Protein AF-A0A1B6ICH8-F1 (afdb_monomer)

Mean predicted aligned error: 5.2 Å

InterPro domains:
  IPR025209 Endoplasmic reticulum membrane-associated RNA degradation protein, N-terminal [PF13910] (130-210)
  IPR039635 Endoplasmic reticulum membrane-associated RNA degradation protein [PTHR31701] (120-287)

Foldseek 3Di:
DPPALDDPLLLLLFFVLLPPDPPCPDLPQADPLLAGPLVVLCVQLVHDDPPDDPQPDDLVSLSSNSSSLSSSLVSLLVDVVPDDPVSLVSLQVLLVLQPHSVLLVQLLVQCVPQVQQSLLLLLQSLLVSVLQSLCLQCVVVVHHQDPASQVSLVDVSVCVQQPDRLSVSCCLCDHHPSHNVSNVCSQVPSDFGPSGDSSVSSSSSSSSSNSSVSNVPPDRDRDDDDPDPVVCCVVCPPVDDDCLPVPPPQLVCLVPPPPNDPRLSVLSVVLSVCVNVVVNVSSVSSD

Nearest PDB structures (foldseek):
  7bxo-assembly1_C  TM=6.146E-01  e=9.159E+00  Shewanella oneidensis MR-1

pLDDT: mean 89.77, std 8.26, range [45.75, 98.19]

Structure (mmCIF, N/CA/C/O backbone):
data_AF-A0A1B6ICH8-F1
#
_entry.id   AF-A0A1B6ICH8-F1
#
loop_
_atom_site.group_PDB
_atom_site.id
_atom_site.type_symbol
_atom_site.label_atom_id
_atom_site.label_alt_id
_atom_site.label_comp_id
_atom_site.label_asym_id
_atom_site.label_entity_id
_atom_site.label_seq_id
_atom_site.pdbx_PDB_ins_code
_atom_site.Cartn_x
_atom_site.Cartn_y
_atom_site.Cartn_z
_atom_site.occupancy
_atom_site.B_iso_or_equiv
_atom_site.auth_seq_id
_atom_site.auth_comp_id
_atom_site.auth_asym_id
_atom_site.auth_atom_id
_atom_site.pdbx_PDB_model_num
ATOM 1 N N . MET A 1 1 ? -8.358 9.820 -25.550 1.00 45.75 1 MET A N 1
ATOM 2 C CA . MET A 1 1 ? -8.848 9.027 -24.402 1.00 45.75 1 MET A CA 1
ATOM 3 C C . MET A 1 1 ? -7.634 8.625 -23.591 1.00 45.75 1 MET A C 1
ATOM 5 O O . MET A 1 1 ? -6.661 8.205 -24.201 1.00 45.75 1 MET A O 1
ATOM 9 N N . MET A 1 2 ? -7.634 8.834 -22.273 1.00 52.78 2 MET A N 1
ATOM 10 C CA . MET A 1 2 ? -6.564 8.300 -21.427 1.00 52.78 2 MET A CA 1
ATOM 11 C C . MET A 1 2 ? -6.653 6.774 -21.471 1.00 52.78 2 MET A C 1
ATOM 13 O O . MET A 1 2 ? -7.645 6.206 -21.037 1.00 52.78 2 MET A O 1
ATOM 17 N N . GLU A 1 3 ? -5.650 6.124 -22.056 1.00 74.50 3 GLU A N 1
ATOM 18 C CA . GLU A 1 3 ? -5.562 4.663 -22.097 1.00 74.50 3 GLU A CA 1
ATOM 19 C C . GLU A 1 3 ? -5.121 4.179 -20.709 1.00 74.50 3 GLU A C 1
ATOM 21 O O . GLU A 1 3 ? -3.936 4.203 -20.384 1.00 74.50 3 GLU A O 1
ATOM 26 N N . THR A 1 4 ? -6.077 3.904 -19.827 1.00 88.94 4 THR A N 1
ATOM 27 C CA . THR A 1 4 ? -5.850 3.276 -18.517 1.00 88.94 4 THR A CA 1
ATOM 28 C C . THR A 1 4 ? -6.107 1.774 -18.632 1.00 88.94 4 THR A C 1
ATOM 30 O O . THR A 1 4 ? -6.956 1.361 -19.424 1.00 88.94 4 THR A O 1
ATOM 33 N N . TYR A 1 5 ? -5.381 0.954 -17.865 1.00 90.19 5 TYR A N 1
ATOM 34 C CA . TYR A 1 5 ? -5.682 -0.482 -17.727 1.00 90.19 5 TYR A CA 1
ATOM 35 C C . TYR A 1 5 ? -6.610 -0.771 -16.545 1.00 90.19 5 TYR A C 1
ATOM 37 O O . TYR A 1 5 ? -7.026 -1.912 -16.342 1.00 90.19 5 TYR A O 1
ATOM 45 N N . LEU A 1 6 ? -6.951 0.257 -15.767 1.00 92.12 6 LEU A N 1
ATOM 46 C CA . LEU A 1 6 ? -7.940 0.153 -14.713 1.00 92.12 6 LEU A CA 1
ATOM 47 C C . LEU A 1 6 ? -9.336 0.078 -15.337 1.00 92.12 6 LEU A C 1
ATOM 49 O O . LEU A 1 6 ? -9.650 0.776 -16.302 1.00 92.12 6 LEU A O 1
ATOM 53 N N . SER A 1 7 ? -10.205 -0.749 -14.755 1.00 92.75 7 SER A N 1
ATOM 54 C CA . SER A 1 7 ? -11.638 -0.636 -15.041 1.00 92.75 7 SER A CA 1
ATOM 55 C C . SER A 1 7 ? -12.145 0.742 -14.608 1.00 92.75 7 SER A C 1
ATOM 57 O O . SER A 1 7 ? -11.567 1.357 -13.713 1.00 92.75 7 SER A O 1
ATOM 59 N N . GLU A 1 8 ? -13.251 1.208 -15.190 1.00 93.75 8 GLU A N 1
ATOM 60 C CA . GLU A 1 8 ? -13.860 2.498 -14.832 1.00 93.75 8 GLU A CA 1
ATOM 61 C C . GLU A 1 8 ? -14.078 2.631 -13.315 1.00 93.75 8 GLU A C 1
ATOM 63 O O . GLU A 1 8 ? -13.734 3.649 -12.718 1.00 93.75 8 GLU A O 1
ATOM 68 N N . TYR A 1 9 ? -14.545 1.558 -12.672 1.00 93.56 9 TYR A N 1
ATOM 69 C CA . TYR A 1 9 ? -14.731 1.509 -11.226 1.00 93.56 9 TYR A CA 1
ATOM 70 C C . TYR A 1 9 ? -13.415 1.661 -10.449 1.00 93.56 9 TYR A C 1
ATOM 72 O O . TYR A 1 9 ? -13.311 2.492 -9.548 1.00 93.56 9 TYR A O 1
ATOM 80 N N . VAL A 1 10 ? -12.387 0.878 -10.792 1.00 93.75 10 VAL A N 1
ATOM 81 C CA . VAL A 1 10 ? -11.097 0.926 -10.082 1.00 93.75 10 VAL A CA 1
ATOM 82 C C . VAL A 1 10 ? -10.396 2.264 -10.325 1.00 93.75 10 VAL A C 1
ATOM 84 O O . VAL A 1 10 ? -9.808 2.821 -9.400 1.00 93.75 10 VAL A O 1
ATOM 87 N N . HIS A 1 11 ? -10.509 2.820 -11.533 1.00 94.56 11 HIS A N 1
ATOM 88 C CA . HIS A 1 11 ? -10.020 4.158 -11.843 1.00 94.56 11 HIS A CA 1
ATOM 89 C C . HIS A 1 11 ? -10.721 5.216 -10.983 1.00 94.56 11 HIS A C 1
ATOM 91 O O . HIS A 1 11 ? -10.056 6.070 -10.399 1.00 94.56 11 HIS A O 1
ATOM 97 N N . GLN A 1 12 ? -12.050 5.143 -10.850 1.00 94.50 12 GLN A N 1
ATOM 98 C CA . GLN A 1 12 ? -12.802 6.046 -9.981 1.00 94.50 12 GLN A CA 1
ATOM 99 C C . GLN A 1 12 ? -12.303 5.966 -8.531 1.00 94.50 12 GLN A C 1
ATOM 101 O O . GLN A 1 12 ? -12.090 6.995 -7.892 1.00 94.50 12 GLN A O 1
ATOM 106 N N . VAL A 1 13 ? -12.086 4.753 -8.019 1.00 94.38 13 VAL A N 1
ATOM 107 C CA . VAL A 1 13 ? -11.667 4.517 -6.633 1.00 94.38 13 VAL A CA 1
ATOM 108 C C . VAL A 1 13 ? -10.225 4.952 -6.359 1.00 94.38 13 VAL A C 1
ATOM 110 O O . VAL A 1 13 ? -9.980 5.556 -5.320 1.00 94.38 13 VAL A O 1
ATOM 113 N N . ILE A 1 14 ? -9.270 4.640 -7.239 1.00 93.69 14 ILE A N 1
ATOM 114 C CA . ILE A 1 14 ? -7.833 4.864 -6.989 1.00 93.69 14 ILE A CA 1
ATOM 115 C C . ILE A 1 14 ? -7.366 6.234 -7.486 1.00 93.69 14 ILE A C 1
ATOM 117 O O . ILE A 1 14 ? -6.552 6.869 -6.823 1.00 93.69 14 ILE A O 1
ATOM 121 N N . VAL A 1 15 ? -7.870 6.684 -8.636 1.00 93.75 15 VAL A N 1
ATOM 122 C CA . VAL A 1 15 ? -7.393 7.901 -9.307 1.00 93.75 15 VAL A CA 1
ATOM 123 C C . VAL A 1 15 ? -8.341 9.057 -9.017 1.00 93.75 15 VAL A C 1
ATOM 125 O O . VAL A 1 15 ? -7.975 10.020 -8.351 1.00 93.75 15 VAL A O 1
ATOM 128 N N . THR A 1 16 ? -9.597 8.949 -9.453 1.00 94.12 16 THR A N 1
ATOM 129 C CA . THR A 1 16 ? -10.534 10.080 -9.405 1.00 94.12 16 THR A CA 1
ATOM 130 C C . THR A 1 16 ? -10.858 10.501 -7.974 1.00 94.12 16 THR A C 1
ATOM 132 O O . THR A 1 16 ? -10.842 11.692 -7.674 1.00 94.12 16 THR A O 1
ATOM 135 N N . ASN A 1 17 ? -11.098 9.545 -7.072 1.00 93.06 17 ASN A N 1
ATOM 136 C CA . ASN A 1 17 ? -11.368 9.850 -5.668 1.00 93.06 17 ASN A CA 1
ATOM 137 C C . ASN A 1 17 ? -10.150 10.471 -4.954 1.00 93.06 17 ASN A C 1
ATOM 139 O O . ASN A 1 17 ? -10.346 11.291 -4.058 1.00 93.06 17 ASN A O 1
ATOM 143 N N . ALA A 1 18 ? -8.923 10.136 -5.370 1.00 92.31 18 ALA A N 1
ATOM 144 C CA . ALA A 1 18 ? -7.695 10.737 -4.843 1.00 92.31 18 ALA A CA 1
ATOM 145 C C . ALA A 1 18 ? -7.476 12.179 -5.339 1.00 92.31 18 ALA A C 1
ATOM 147 O O . ALA A 1 18 ? -6.813 12.977 -4.683 1.00 92.31 18 ALA A O 1
ATOM 148 N N . GLU A 1 19 ? -8.004 12.523 -6.516 1.00 89.94 19 GLU A N 1
ATOM 149 C CA . GLU A 1 19 ? -7.886 13.863 -7.105 1.00 89.94 19 GLU A CA 1
ATOM 150 C C . GLU A 1 19 ? -9.000 14.816 -6.660 1.00 89.94 19 GLU A C 1
ATOM 152 O O . GLU A 1 19 ? -8.846 16.038 -6.743 1.00 89.94 19 GLU A O 1
ATOM 157 N N . THR A 1 20 ? -10.143 14.291 -6.206 1.00 76.88 20 THR A N 1
ATOM 158 C CA . THR A 1 20 ? -11.254 15.134 -5.755 1.00 76.88 20 THR A CA 1
ATOM 159 C C . THR A 1 20 ? -10.810 16.056 -4.623 1.00 76.88 20 THR A C 1
ATOM 161 O O . THR A 1 20 ? -10.483 15.595 -3.534 1.00 76.88 20 THR A O 1
ATOM 164 N N . ASN A 1 21 ? -10.840 17.370 -4.894 1.00 55.00 21 ASN A N 1
ATOM 165 C CA . ASN A 1 21 ? -10.457 18.439 -3.971 1.00 55.00 21 ASN A CA 1
ATOM 166 C C . ASN A 1 21 ? -11.035 18.206 -2.572 1.00 55.00 21 ASN A C 1
ATOM 168 O O . ASN A 1 21 ? -12.215 18.466 -2.311 1.00 55.00 21 ASN A O 1
ATOM 172 N N . VAL A 1 22 ? -10.169 17.758 -1.667 1.00 56.97 22 VAL A N 1
ATOM 173 C CA . VAL A 1 22 ? -10.474 17.654 -0.249 1.00 56.97 22 VAL A CA 1
ATOM 174 C C . VAL A 1 22 ? -10.734 19.073 0.237 1.00 56.97 22 VAL A C 1
ATOM 176 O O . VAL A 1 22 ? -9.857 19.938 0.193 1.00 56.97 22 VAL A O 1
ATOM 179 N N . LYS A 1 23 ? -11.953 19.343 0.710 1.00 51.47 23 LYS A N 1
ATOM 180 C CA . LYS A 1 23 ? -12.167 20.491 1.590 1.00 51.47 23 LYS A CA 1
ATOM 181 C C . LYS A 1 23 ? -11.236 20.258 2.775 1.00 51.47 23 LYS A C 1
ATOM 183 O O . LYS A 1 23 ? -11.504 19.365 3.566 1.00 51.47 23 LYS A O 1
ATOM 188 N N . HIS A 1 24 ? -10.121 20.985 2.856 1.00 52.31 24 HIS A N 1
ATOM 189 C CA . HIS A 1 24 ? -9.170 20.858 3.960 1.00 52.31 24 HIS A CA 1
ATOM 190 C C . HIS A 1 24 ? -9.918 21.059 5.286 1.00 52.31 24 HIS A C 1
ATOM 192 O O . HIS A 1 24 ? -10.177 22.184 5.706 1.00 52.31 24 HIS A O 1
ATOM 198 N N . HIS A 1 25 ? -10.285 19.960 5.942 1.00 53.72 25 HIS A N 1
ATOM 199 C CA . HIS A 1 25 ? -11.007 19.956 7.214 1.00 53.72 25 HIS A CA 1
ATOM 200 C C . HIS A 1 25 ? -10.052 20.033 8.416 1.00 53.72 25 HIS A C 1
ATOM 202 O O . HIS A 1 25 ? -10.413 19.660 9.528 1.00 53.72 25 HIS A O 1
ATOM 208 N N . GLY A 1 26 ? -8.837 20.551 8.200 1.00 60.47 26 GLY A N 1
ATOM 209 C CA . GLY A 1 26 ? -7.749 20.481 9.172 1.00 60.47 26 GLY A CA 1
ATOM 210 C C . GLY A 1 26 ? -7.215 19.055 9.334 1.00 60.47 26 GLY A C 1
ATOM 211 O O . GLY A 1 26 ? -7.686 18.118 8.692 1.00 60.47 26 GLY A O 1
ATOM 212 N N . ASN A 1 27 ? -6.210 18.894 10.192 1.00 74.00 27 ASN A N 1
ATOM 213 C CA . ASN A 1 27 ? -5.581 17.605 10.471 1.00 74.00 27 ASN A CA 1
ATOM 214 C C . ASN A 1 27 ? -6.390 16.799 11.507 1.00 74.00 27 ASN A C 1
ATOM 216 O O . ASN A 1 27 ? -5.877 16.465 12.568 1.00 74.00 27 ASN A O 1
ATOM 220 N N . LYS A 1 28 ? -7.690 16.579 11.257 1.00 89.31 28 LYS A N 1
ATOM 221 C CA . LYS A 1 28 ? -8.590 15.941 12.240 1.00 89.31 28 LYS A CA 1
ATOM 222 C C . LYS A 1 28 ? -8.453 14.416 12.310 1.00 89.31 28 LYS A C 1
ATOM 224 O O . LYS A 1 28 ? -8.861 13.822 13.293 1.00 89.31 28 LYS A O 1
ATOM 229 N N . TYR A 1 29 ? -7.895 13.789 11.273 1.00 95.00 29 TYR A N 1
ATOM 230 C CA . TYR A 1 29 ? -7.768 12.328 11.184 1.00 95.00 29 TYR A CA 1
ATOM 231 C C . TYR A 1 29 ? -6.465 11.787 11.771 1.00 95.00 29 TYR A C 1
ATOM 233 O O . TYR A 1 29 ? -6.257 10.576 11.776 1.00 95.00 29 TYR A O 1
ATOM 241 N N . VAL A 1 30 ? -5.560 12.666 12.199 1.00 96.50 30 VAL A N 1
ATOM 242 C CA . VAL A 1 30 ? -4.225 12.301 12.669 1.00 96.50 30 VAL A CA 1
ATOM 243 C C . VAL A 1 30 ? -4.004 12.940 14.031 1.00 96.50 30 VAL A C 1
ATOM 245 O O . VAL A 1 30 ? -4.204 14.139 14.212 1.00 96.50 30 VAL A O 1
ATOM 248 N N . THR A 1 31 ? -3.576 12.133 14.991 1.00 95.75 31 THR A N 1
ATOM 249 C CA . THR A 1 31 ? -3.261 12.571 16.347 1.00 95.75 31 THR A CA 1
ATOM 250 C C . THR A 1 31 ? -1.943 13.353 16.387 1.00 95.75 31 THR A C 1
ATOM 252 O O . THR A 1 31 ? -1.160 13.371 15.433 1.00 95.75 31 THR A O 1
ATOM 255 N N . SER A 1 32 ? -1.623 13.940 17.542 1.00 91.50 32 SER A N 1
ATOM 256 C CA . SER A 1 32 ? -0.317 14.572 17.782 1.00 91.50 32 SER A CA 1
ATOM 257 C C . SER A 1 32 ? 0.874 13.604 17.715 1.00 91.50 32 SER A C 1
ATOM 259 O O . SER A 1 32 ? 2.012 14.055 17.704 1.00 91.50 32 SER A O 1
ATOM 261 N N . HIS A 1 33 ? 0.639 12.288 17.692 1.00 92.62 33 HIS A N 1
ATOM 262 C CA . HIS A 1 33 ? 1.686 11.263 17.626 1.00 92.62 33 HIS A CA 1
ATOM 263 C C . HIS A 1 33 ? 1.910 10.727 16.202 1.00 92.62 33 HIS A C 1
ATOM 265 O O . HIS A 1 33 ? 2.576 9.709 16.040 1.00 92.62 33 HIS A O 1
ATOM 271 N N . LEU A 1 34 ? 1.346 11.385 15.179 1.00 95.75 34 LEU A N 1
ATOM 272 C CA . LEU A 1 34 ? 1.351 10.920 13.784 1.00 95.75 34 LEU A CA 1
ATOM 273 C C . LEU A 1 34 ? 0.746 9.518 13.601 1.00 95.75 34 LEU A C 1
ATOM 275 O O . LEU A 1 34 ? 1.167 8.750 12.741 1.00 95.75 34 LEU A O 1
ATOM 279 N N . THR A 1 35 ? -0.275 9.198 14.392 1.00 97.19 35 THR A N 1
ATOM 280 C CA . THR A 1 35 ? -1.124 8.015 14.214 1.00 97.19 35 THR A CA 1
ATOM 281 C C . THR A 1 35 ? -2.541 8.440 13.859 1.00 97.19 35 THR A C 1
ATOM 283 O O . THR A 1 35 ? -2.931 9.581 14.095 1.00 97.19 35 THR A O 1
ATOM 286 N N . TYR A 1 36 ? -3.315 7.543 13.269 1.00 98.00 36 TYR A N 1
ATOM 287 C CA . TYR A 1 36 ? -4.701 7.768 12.917 1.00 98.00 36 TYR A CA 1
ATOM 288 C C . TYR A 1 36 ? -5.576 7.917 14.157 1.00 98.00 36 TYR A C 1
ATOM 290 O O . TYR A 1 36 ? -5.477 7.144 15.109 1.00 98.00 36 TYR A O 1
ATOM 298 N N . ASP A 1 37 ? -6.467 8.903 14.114 1.00 97.44 37 ASP A N 1
ATOM 299 C CA . ASP A 1 37 ? -7.552 9.036 15.077 1.00 97.44 37 ASP A CA 1
ATOM 300 C C . ASP A 1 37 ? -8.710 8.127 14.652 1.00 97.44 37 ASP A C 1
ATOM 302 O O . ASP A 1 37 ? -9.555 8.484 13.826 1.00 97.44 37 ASP A O 1
ATOM 306 N N . TRP A 1 38 ? -8.733 6.912 15.200 1.00 97.19 38 TRP A N 1
ATOM 307 C CA . TRP A 1 38 ? -9.745 5.918 14.851 1.00 97.19 38 TRP A CA 1
ATOM 308 C C . TRP A 1 38 ? -11.171 6.335 15.228 1.00 97.19 38 TRP A C 1
ATOM 310 O O . TRP A 1 38 ? -12.106 5.870 14.581 1.00 97.19 38 TRP A O 1
ATOM 320 N N . GLN A 1 39 ? -11.357 7.218 16.216 1.00 95.88 39 GLN A N 1
ATOM 321 C CA . GLN A 1 39 ? -12.689 7.685 16.615 1.00 95.88 39 GLN A CA 1
ATOM 322 C C . GLN A 1 39 ? -13.257 8.662 15.583 1.00 95.88 39 GLN A C 1
ATOM 324 O O . GLN A 1 39 ? -14.403 8.516 15.151 1.00 95.88 39 GLN A O 1
ATOM 329 N N . GLU A 1 40 ? -12.453 9.631 15.138 1.00 96.06 40 GLU A N 1
ATOM 330 C CA . GLU A 1 40 ? -12.872 10.554 14.077 1.00 96.06 40 GLU A CA 1
ATOM 331 C C . GLU A 1 40 ? -13.037 9.833 12.732 1.00 96.06 40 GLU A C 1
ATOM 333 O O . GLU A 1 40 ? -13.983 10.116 11.994 1.00 96.06 40 GLU A O 1
ATOM 338 N N . ILE A 1 41 ? -12.185 8.847 12.427 1.00 96.69 41 ILE A N 1
ATOM 339 C CA . ILE A 1 41 ? -12.342 8.017 11.223 1.00 96.69 41 ILE A CA 1
ATOM 340 C C . ILE A 1 41 ? -13.647 7.211 11.279 1.00 96.69 41 ILE A C 1
ATOM 342 O O . ILE A 1 41 ? -14.397 7.212 10.306 1.00 96.69 41 ILE A O 1
ATOM 346 N N . GLU A 1 42 ? -13.967 6.558 12.401 1.00 96.19 42 GLU A N 1
ATOM 347 C CA . GLU A 1 42 ? -15.220 5.802 12.549 1.00 96.19 42 GLU A CA 1
ATOM 348 C C . GLU A 1 42 ? -16.454 6.677 12.308 1.00 96.19 42 GLU A C 1
ATOM 350 O O . GLU A 1 42 ? -17.394 6.266 11.623 1.00 96.19 42 GLU A O 1
ATOM 355 N N . LYS A 1 43 ? -16.437 7.902 12.838 1.00 94.75 43 LYS A N 1
ATOM 356 C CA . LYS A 1 43 ? -17.517 8.873 12.670 1.00 94.75 43 LYS A CA 1
ATOM 357 C C . LYS A 1 43 ? -17.739 9.246 11.204 1.00 94.75 43 LYS A C 1
ATOM 359 O O . LYS A 1 43 ? -18.887 9.272 10.763 1.00 94.75 43 LYS A O 1
ATOM 364 N N . GLU A 1 44 ? -16.676 9.505 10.443 1.00 93.88 44 GLU A N 1
ATOM 365 C CA . GLU A 1 44 ? -16.795 9.842 9.015 1.00 93.88 44 GLU A CA 1
ATOM 366 C C . GLU A 1 44 ? -17.167 8.644 8.140 1.00 93.88 44 GLU A C 1
ATOM 368 O O . GLU A 1 44 ? -17.849 8.808 7.130 1.00 93.88 44 GLU A O 1
ATOM 373 N N . LEU A 1 45 ? -16.797 7.428 8.550 1.00 93.19 45 LEU A N 1
ATOM 374 C CA . LEU A 1 45 ? -17.267 6.202 7.898 1.00 93.19 45 LEU A CA 1
ATOM 375 C C . LEU A 1 45 ? -18.765 5.925 8.164 1.00 93.19 45 LEU A C 1
ATOM 377 O O . LEU A 1 45 ? -19.325 4.970 7.622 1.00 93.19 45 LEU A O 1
ATOM 381 N N . GLY A 1 46 ? -19.437 6.780 8.948 1.00 90.25 46 GLY A N 1
ATOM 382 C CA . GLY A 1 46 ? -20.868 6.704 9.254 1.00 90.25 46 GLY A CA 1
ATOM 383 C C . GLY A 1 46 ? -21.203 5.859 10.483 1.00 90.25 46 GLY A C 1
ATOM 384 O O . GLY A 1 46 ? -22.363 5.490 10.661 1.00 90.25 46 GLY A O 1
ATOM 385 N N . GLY A 1 47 ? -20.209 5.565 11.326 1.00 86.50 47 GLY A N 1
ATOM 386 C CA . GLY A 1 47 ? -20.308 4.584 12.402 1.00 86.50 47 GLY A CA 1
ATOM 387 C C . GLY A 1 47 ? -20.189 3.159 11.861 1.00 86.50 47 GLY A C 1
ATOM 388 O O . GLY A 1 47 ? -20.891 2.766 10.931 1.00 86.50 47 GLY A O 1
ATOM 389 N N . ILE A 1 48 ? -19.297 2.360 12.444 1.00 85.81 48 ILE A N 1
ATOM 390 C CA . ILE A 1 48 ? -19.118 0.958 12.052 1.00 85.81 48 ILE A CA 1
ATOM 391 C C . ILE A 1 48 ? -19.877 0.094 13.056 1.00 85.81 48 ILE A C 1
ATOM 393 O O . ILE A 1 48 ? -19.504 0.021 14.224 1.00 85.81 48 ILE A O 1
ATOM 397 N N . ILE A 1 49 ? -20.951 -0.564 12.620 1.00 85.25 49 ILE A N 1
ATOM 398 C CA . ILE A 1 49 ? -21.649 -1.564 13.446 1.00 85.25 49 ILE A CA 1
ATOM 399 C C . ILE A 1 49 ? -20.781 -2.823 13.608 1.00 85.25 49 ILE A C 1
ATOM 401 O O . ILE A 1 49 ? -19.966 -3.127 12.737 1.00 85.25 49 ILE A O 1
ATOM 405 N N . ASP A 1 50 ? -20.927 -3.543 14.721 1.00 78.62 50 ASP A N 1
ATOM 406 C CA . ASP A 1 50 ? -20.026 -4.654 15.080 1.00 78.62 50 ASP A CA 1
ATOM 407 C C . ASP A 1 50 ? -20.110 -5.839 14.097 1.00 78.62 50 ASP A C 1
ATOM 409 O O . ASP A 1 50 ? -19.127 -6.536 13.852 1.00 78.62 50 ASP A O 1
ATOM 413 N N . ASP A 1 51 ? -21.272 -6.017 13.484 1.00 79.56 51 ASP A N 1
ATOM 414 C CA . ASP A 1 51 ? -21.643 -7.077 12.551 1.00 79.56 51 ASP A CA 1
ATOM 415 C C . ASP A 1 51 ? -21.608 -6.619 11.077 1.00 79.56 51 ASP A C 1
ATOM 417 O O . ASP A 1 51 ? -22.178 -7.259 10.193 1.00 79.56 51 ASP A O 1
ATOM 421 N N . LEU A 1 52 ? -20.895 -5.522 10.782 1.00 86.50 52 LEU A N 1
ATOM 422 C CA . LEU A 1 52 ? -20.668 -5.065 9.412 1.00 86.50 52 LEU A CA 1
ATOM 423 C C . LEU A 1 52 ? -19.813 -6.078 8.633 1.00 86.50 52 LEU A C 1
ATOM 425 O O . LEU A 1 52 ? -18.595 -6.144 8.811 1.00 86.50 52 LEU A O 1
ATOM 429 N N . ASP A 1 53 ? -20.428 -6.791 7.688 1.00 87.50 53 ASP A N 1
ATOM 430 C CA . ASP A 1 53 ? -19.687 -7.424 6.599 1.00 87.50 53 ASP A CA 1
ATOM 431 C C . ASP A 1 53 ? -19.530 -6.426 5.453 1.00 87.50 53 ASP A C 1
ATOM 433 O O . ASP A 1 53 ? -20.488 -6.063 4.759 1.00 87.50 53 ASP A O 1
ATOM 437 N N . ILE A 1 54 ? -18.300 -5.951 5.264 1.00 89.12 54 ILE A N 1
ATOM 438 C CA . ILE A 1 54 ? -18.009 -5.018 4.185 1.00 89.12 54 ILE A CA 1
ATOM 439 C C . ILE A 1 54 ? -18.181 -5.673 2.806 1.00 89.12 54 ILE A C 1
ATOM 441 O O . ILE A 1 54 ? -18.510 -4.976 1.852 1.00 89.12 54 ILE A O 1
ATOM 445 N N . LEU A 1 55 ? -17.969 -6.990 2.670 1.00 86.69 55 LEU A N 1
ATOM 446 C CA . LEU A 1 55 ? -17.943 -7.663 1.366 1.00 86.69 55 LEU A CA 1
ATOM 447 C C . LEU A 1 55 ? -19.330 -7.666 0.708 1.00 86.69 55 LEU A C 1
ATOM 449 O O . LEU A 1 55 ? -19.444 -7.571 -0.524 1.00 86.69 55 LEU A O 1
ATOM 453 N N . ASP A 1 56 ? -20.363 -7.671 1.545 1.00 88.62 56 ASP A N 1
ATOM 454 C CA . ASP A 1 56 ? -21.771 -7.640 1.160 1.00 88.62 56 ASP A CA 1
ATOM 455 C C . ASP A 1 56 ? -22.282 -6.227 0.844 1.00 88.62 56 ASP A C 1
ATOM 457 O O . ASP A 1 56 ? -23.398 -6.060 0.349 1.00 88.62 56 ASP A O 1
ATOM 461 N N . GLN A 1 57 ? -21.464 -5.189 1.053 1.00 92.69 57 GLN A N 1
ATOM 462 C CA . GLN A 1 57 ? -21.881 -3.815 0.790 1.00 92.69 57 GLN A CA 1
ATOM 463 C C . GLN A 1 57 ? -22.004 -3.524 -0.719 1.00 92.69 57 GLN A C 1
ATOM 465 O O . GLN A 1 57 ? -21.248 -4.070 -1.544 1.00 92.69 57 GLN A O 1
ATOM 470 N N . PRO A 1 58 ? -22.949 -2.648 -1.115 1.00 93.44 58 PRO A N 1
ATOM 471 C CA . PRO A 1 58 ? -23.126 -2.248 -2.507 1.00 93.44 58 PRO A CA 1
ATOM 472 C C . PRO A 1 58 ? -21.982 -1.342 -2.985 1.00 93.44 58 PRO A C 1
ATOM 474 O O . PRO A 1 58 ? -21.332 -0.660 -2.196 1.00 93.44 58 PRO A O 1
ATOM 477 N N . GLU A 1 59 ? -21.772 -1.266 -4.300 1.00 92.62 59 GLU A N 1
ATOM 478 C CA . GLU A 1 59 ? -20.724 -0.425 -4.908 1.00 92.62 59 GLU A CA 1
ATOM 479 C C . GLU A 1 59 ? -20.823 1.051 -4.497 1.00 92.62 59 GLU A C 1
ATOM 481 O O . GLU A 1 59 ? -19.814 1.682 -4.197 1.00 92.62 59 GLU A O 1
ATOM 486 N N . VAL A 1 60 ? -22.040 1.596 -4.395 1.00 93.06 60 VAL A N 1
ATOM 487 C CA . VAL A 1 60 ? -22.270 2.989 -3.969 1.00 93.06 60 VAL A CA 1
ATOM 488 C C . VAL A 1 60 ? -21.729 3.255 -2.559 1.00 93.06 60 VAL A C 1
ATOM 490 O O . VAL A 1 60 ? -21.199 4.336 -2.289 1.00 93.06 60 VAL A O 1
ATOM 493 N N . TRP A 1 61 ? -21.824 2.266 -1.663 1.00 94.25 61 TRP A N 1
ATOM 494 C CA . TRP A 1 61 ? -21.240 2.368 -0.329 1.00 94.25 61 TRP A CA 1
ATOM 495 C C . TRP A 1 61 ? -19.718 2.448 -0.435 1.00 94.25 61 TRP A C 1
ATOM 497 O O . TRP A 1 61 ? -19.125 3.387 0.086 1.00 94.25 61 TRP A O 1
ATOM 507 N N . TYR A 1 62 ? -19.092 1.553 -1.202 1.00 94.50 62 TYR A N 1
ATOM 508 C CA . TYR A 1 62 ? -17.644 1.568 -1.406 1.00 94.50 62 TYR A CA 1
ATOM 509 C C . TYR A 1 62 ? -17.141 2.866 -2.038 1.00 94.50 62 TYR A C 1
ATOM 511 O O . TYR A 1 62 ? -16.160 3.421 -1.553 1.00 94.50 62 TYR A O 1
ATOM 519 N N . LEU A 1 63 ? -17.813 3.402 -3.058 1.00 93.06 63 LEU A N 1
ATOM 520 C CA . LEU A 1 63 ? -17.451 4.691 -3.662 1.00 93.06 63 LEU A CA 1
ATOM 521 C C . LEU A 1 63 ? -17.482 5.838 -2.643 1.00 93.06 63 LEU A C 1
ATOM 523 O O . LEU A 1 63 ? -16.638 6.731 -2.684 1.00 93.06 63 LEU A O 1
ATOM 527 N N . THR A 1 64 ? -18.423 5.788 -1.699 1.00 93.38 64 THR A N 1
ATOM 528 C CA . THR A 1 64 ? -18.516 6.763 -0.607 1.00 93.38 64 THR A CA 1
ATOM 529 C C . THR A 1 64 ? -17.377 6.575 0.394 1.00 93.38 64 THR A C 1
ATOM 531 O O . THR A 1 64 ? -16.648 7.524 0.677 1.00 93.38 64 THR A O 1
ATOM 534 N N . GLN A 1 65 ? -17.173 5.349 0.886 1.00 94.81 65 GLN A N 1
ATOM 535 C CA . GLN A 1 65 ? -16.154 5.067 1.900 1.00 94.81 65 GLN A CA 1
ATOM 536 C C . GLN A 1 65 ? -14.734 5.276 1.377 1.00 94.81 65 GLN A C 1
ATOM 538 O O . GLN A 1 65 ? -13.886 5.821 2.072 1.00 94.81 65 GLN A O 1
ATOM 543 N N . THR A 1 66 ? -14.464 4.900 0.130 1.00 94.44 66 THR A N 1
ATOM 544 C CA . THR A 1 66 ? -13.153 5.102 -0.505 1.00 94.44 66 THR A CA 1
ATOM 545 C C . THR A 1 66 ? -12.805 6.580 -0.653 1.00 94.44 66 THR A C 1
ATOM 547 O O . THR A 1 66 ? -11.632 6.931 -0.547 1.00 94.44 66 THR A O 1
ATOM 550 N N . ARG A 1 67 ? -13.798 7.468 -0.812 1.00 94.00 67 ARG A N 1
ATOM 551 C CA . ARG A 1 67 ? -13.569 8.917 -0.754 1.00 94.00 67 ARG A CA 1
ATOM 552 C C . ARG A 1 67 ? -13.119 9.359 0.638 1.00 94.00 67 ARG A C 1
ATOM 554 O O . ARG A 1 67 ? -12.143 10.092 0.744 1.00 94.00 67 ARG A O 1
ATOM 561 N N . VAL A 1 68 ? -13.777 8.874 1.694 1.00 94.38 68 VAL A N 1
ATOM 562 C CA . VAL A 1 68 ? -13.379 9.150 3.088 1.00 94.38 68 VAL A CA 1
ATOM 563 C C . VAL A 1 68 ? -11.963 8.636 3.357 1.00 94.38 68 VAL A C 1
ATOM 565 O O . VAL A 1 68 ? -11.139 9.357 3.909 1.00 94.38 68 VAL A O 1
ATOM 568 N N . VAL A 1 69 ? -11.638 7.421 2.903 1.00 95.75 69 VAL A N 1
ATOM 569 C CA . VAL A 1 69 ? -10.286 6.852 3.026 1.00 95.75 69 VAL A CA 1
ATOM 570 C C . VAL A 1 69 ? -9.241 7.755 2.367 1.00 95.75 69 VAL A C 1
ATOM 572 O O . VAL A 1 69 ? -8.196 7.997 2.968 1.00 95.75 69 VAL A O 1
ATOM 575 N N . TRP A 1 70 ? -9.512 8.305 1.179 1.00 95.50 70 TRP A N 1
ATOM 576 C CA . TRP A 1 70 ? -8.597 9.266 0.557 1.00 95.50 70 TRP A CA 1
ATOM 577 C C . TRP A 1 70 ? -8.440 10.548 1.374 1.00 95.50 70 TRP A C 1
ATOM 579 O O . TRP A 1 70 ? -7.313 10.995 1.559 1.00 95.50 70 TRP A O 1
ATOM 589 N N . GLU A 1 71 ? -9.512 11.108 1.942 1.00 94.69 71 GLU A N 1
ATOM 590 C CA . GLU A 1 71 ? -9.403 12.272 2.838 1.00 94.69 71 GLU A CA 1
ATOM 591 C C . GLU A 1 71 ? -8.484 11.992 4.042 1.00 94.69 71 GLU A C 1
ATOM 593 O O . GLU A 1 71 ? -7.642 12.825 4.395 1.00 94.69 71 GLU A O 1
ATOM 598 N N . VAL A 1 72 ? -8.595 10.797 4.630 1.00 95.69 72 VAL A N 1
ATOM 599 C CA . VAL A 1 72 ? -7.732 10.328 5.725 1.00 95.69 72 VAL A CA 1
ATOM 600 C C . VAL A 1 72 ? -6.274 10.198 5.266 1.00 95.69 72 VAL A C 1
ATOM 602 O O . VAL A 1 72 ? -5.365 10.685 5.943 1.00 95.69 72 VAL A O 1
ATOM 605 N N . VAL A 1 73 ? -6.036 9.601 4.094 1.00 95.81 73 VAL A N 1
ATOM 606 C CA . VAL A 1 73 ? -4.699 9.455 3.491 1.00 95.81 73 VAL A CA 1
ATOM 607 C C . VAL A 1 73 ? -4.064 10.818 3.191 1.00 95.81 73 VAL A C 1
ATOM 609 O O . VAL A 1 73 ? -2.900 11.039 3.521 1.00 95.81 73 VAL A O 1
ATOM 612 N N . HIS A 1 74 ? -4.819 11.769 2.640 1.00 94.81 74 HIS A N 1
ATOM 613 C CA . HIS A 1 74 ? -4.332 13.126 2.386 1.00 94.81 74 HIS A CA 1
ATOM 614 C C . HIS A 1 74 ? -3.983 13.870 3.679 1.00 94.81 74 HIS A C 1
ATOM 616 O O . HIS A 1 74 ? -2.967 14.564 3.730 1.00 94.81 74 HIS A O 1
ATOM 622 N N . SER A 1 75 ? -4.785 13.708 4.737 1.00 94.50 75 SER A N 1
ATOM 623 C CA . SER A 1 75 ? -4.479 14.285 6.052 1.00 94.50 75 SER A CA 1
ATOM 624 C C . SER A 1 75 ? -3.198 13.697 6.641 1.00 94.50 75 SER A C 1
ATOM 626 O O . SER A 1 75 ? -2.363 14.452 7.133 1.00 94.50 75 SER A O 1
ATOM 628 N N . ALA A 1 76 ? -2.998 12.378 6.533 1.00 95.44 76 ALA A N 1
ATOM 629 C CA . ALA A 1 76 ? -1.753 11.718 6.928 1.00 95.44 76 ALA A CA 1
ATOM 630 C C . ALA A 1 76 ? -0.542 12.264 6.166 1.00 95.44 76 ALA A C 1
ATOM 632 O O . ALA A 1 76 ? 0.444 12.648 6.790 1.00 95.44 76 ALA A O 1
ATOM 633 N N . ALA A 1 77 ? -0.628 12.375 4.839 1.00 94.31 77 ALA A N 1
ATOM 634 C CA . ALA A 1 77 ? 0.459 12.918 4.028 1.00 94.31 77 ALA A CA 1
ATOM 635 C C . ALA A 1 77 ? 0.805 14.368 4.399 1.00 94.31 77 ALA A C 1
ATOM 637 O O . ALA A 1 77 ? 1.981 14.715 4.548 1.00 94.31 77 ALA A O 1
ATOM 638 N N . ALA A 1 78 ? -0.208 15.208 4.632 1.00 93.62 78 ALA A N 1
ATOM 639 C CA . ALA A 1 78 ? -0.006 16.579 5.090 1.00 93.62 78 ALA A CA 1
ATOM 640 C C . ALA A 1 78 ? 0.648 16.629 6.484 1.00 93.62 78 ALA A C 1
ATOM 642 O O . ALA A 1 78 ? 1.573 17.414 6.697 1.00 93.62 78 ALA A O 1
ATOM 643 N N . ALA A 1 79 ? 0.218 15.770 7.413 1.00 94.75 79 ALA A N 1
ATOM 644 C CA . ALA A 1 79 ? 0.777 15.676 8.761 1.00 94.75 79 ALA A CA 1
ATOM 645 C C . ALA A 1 79 ? 2.245 15.224 8.752 1.00 94.75 79 ALA A C 1
ATOM 647 O O . ALA A 1 79 ? 3.092 15.852 9.384 1.00 94.75 79 ALA A O 1
ATOM 648 N N . VAL A 1 80 ? 2.565 14.174 7.988 1.00 94.06 80 VAL A N 1
ATOM 649 C CA . VAL A 1 80 ? 3.938 13.674 7.826 1.00 94.06 80 VAL A CA 1
ATOM 650 C C . VAL A 1 80 ? 4.825 14.745 7.193 1.00 94.06 80 VAL A C 1
ATOM 652 O O . VAL A 1 80 ? 5.935 14.973 7.672 1.00 94.06 80 VAL A O 1
ATOM 655 N N . THR A 1 81 ? 4.329 15.468 6.187 1.00 92.44 81 THR A N 1
ATOM 656 C CA . THR A 1 81 ? 5.071 16.569 5.547 1.00 92.44 81 THR A CA 1
ATOM 657 C C . THR A 1 81 ? 5.356 17.719 6.517 1.00 92.44 81 THR A C 1
ATOM 659 O O . THR A 1 81 ? 6.454 18.271 6.517 1.00 92.44 81 THR A O 1
ATOM 662 N N . ALA A 1 82 ? 4.384 18.077 7.361 1.00 93.56 82 ALA A N 1
ATOM 663 C CA . ALA A 1 82 ? 4.508 19.168 8.329 1.00 93.56 82 ALA A CA 1
ATOM 664 C C . ALA A 1 82 ? 5.307 18.798 9.594 1.00 93.56 82 ALA A C 1
ATOM 666 O O . ALA A 1 82 ? 5.651 19.682 10.379 1.00 93.56 82 ALA A O 1
ATOM 667 N N . SER A 1 83 ? 5.586 17.511 9.804 1.00 94.44 83 SER A N 1
ATOM 668 C CA . SER A 1 83 ? 6.230 17.010 11.018 1.00 94.44 83 SER A CA 1
ATOM 669 C C . SER A 1 83 ? 7.707 17.396 11.151 1.00 94.44 83 SER A C 1
ATOM 671 O O . SER A 1 83 ? 8.435 17.654 10.185 1.00 94.44 83 SER A O 1
ATOM 673 N N . THR A 1 84 ? 8.187 17.384 12.387 1.00 94.94 84 THR A N 1
ATOM 674 C CA . THR A 1 84 ? 9.601 17.501 12.745 1.00 94.94 84 THR A CA 1
ATOM 675 C C . THR A 1 84 ? 10.337 16.171 12.560 1.00 94.94 84 THR A C 1
ATOM 677 O O . THR A 1 84 ? 9.736 15.100 12.483 1.00 94.94 84 THR A O 1
ATOM 680 N N . SER A 1 85 ? 11.673 16.207 12.526 1.00 91.19 85 SER A N 1
ATOM 681 C CA . SER A 1 85 ? 12.472 14.973 12.463 1.00 91.19 85 SER A CA 1
ATOM 682 C C . SER A 1 85 ? 12.237 14.060 13.669 1.00 91.19 85 SER A C 1
ATOM 684 O O . SER A 1 85 ? 12.150 12.853 13.493 1.00 91.19 85 SER A O 1
ATOM 686 N N . HIS A 1 86 ? 12.058 14.628 14.866 1.00 92.88 86 HIS A N 1
ATOM 687 C CA . HIS A 1 86 ? 11.806 13.843 16.075 1.00 92.88 86 HIS A CA 1
ATOM 688 C C . HIS A 1 86 ? 10.464 13.096 16.017 1.00 92.88 86 HIS A C 1
ATOM 690 O O . HIS A 1 86 ? 10.388 11.924 16.374 1.00 92.88 86 HIS A O 1
ATOM 696 N N . GLU A 1 87 ? 9.408 13.746 15.522 1.00 94.19 87 GLU A N 1
ATOM 697 C CA . GLU A 1 87 ? 8.108 13.093 15.330 1.00 94.19 87 GLU A CA 1
ATOM 698 C C . GLU A 1 87 ? 8.189 11.976 14.280 1.00 94.19 87 GLU A C 1
ATOM 700 O O . GLU A 1 87 ? 7.613 10.908 14.484 1.00 94.19 87 GLU A O 1
ATOM 705 N N . ARG A 1 88 ? 8.957 12.172 13.197 1.00 92.00 88 ARG A N 1
ATOM 706 C CA . ARG A 1 88 ? 9.202 11.115 12.200 1.00 92.00 88 ARG A CA 1
ATOM 707 C C . ARG A 1 88 ? 9.984 9.934 12.758 1.00 92.00 88 ARG A C 1
ATOM 709 O O . ARG A 1 88 ? 9.695 8.803 12.378 1.00 92.00 88 ARG A O 1
ATOM 716 N N . ASP A 1 89 ? 10.943 10.166 13.648 1.00 91.62 89 ASP A N 1
ATOM 717 C CA . ASP A 1 89 ? 11.675 9.077 14.298 1.00 91.62 89 ASP A CA 1
ATOM 718 C C . ASP A 1 89 ? 10.733 8.231 15.164 1.00 91.62 89 ASP A C 1
ATOM 720 O O . ASP A 1 89 ? 10.749 7.003 15.072 1.00 91.62 89 ASP A O 1
ATOM 724 N N . ASN A 1 90 ? 9.849 8.877 15.931 1.00 92.06 90 ASN A N 1
ATOM 725 C CA . ASN A 1 90 ? 8.830 8.184 16.725 1.00 92.06 90 ASN A CA 1
ATOM 726 C C . ASN A 1 90 ? 7.846 7.404 15.832 1.00 92.06 90 ASN A C 1
ATOM 728 O O . ASN A 1 90 ? 7.539 6.246 16.115 1.00 92.06 90 ASN A O 1
ATOM 732 N N . LEU A 1 91 ? 7.402 8.001 14.720 1.00 94.19 91 LEU A N 1
ATOM 733 C CA . LEU A 1 91 ? 6.575 7.336 13.708 1.00 94.19 91 LEU A CA 1
ATOM 734 C C . LEU A 1 91 ? 7.263 6.076 13.156 1.00 94.19 91 LEU A C 1
ATOM 736 O O . LEU A 1 91 ? 6.640 5.020 13.057 1.00 94.19 91 LEU A O 1
ATOM 740 N N . CYS A 1 92 ? 8.555 6.166 12.830 1.00 92.94 92 CYS A N 1
ATOM 741 C CA . CYS A 1 92 ? 9.319 5.029 12.322 1.00 92.94 92 CYS A CA 1
ATOM 742 C C . CYS A 1 92 ? 9.449 3.907 13.359 1.00 92.94 92 CYS A C 1
ATOM 744 O O . CYS A 1 92 ? 9.305 2.744 12.997 1.00 92.94 92 CYS A O 1
ATOM 746 N N . GLN A 1 93 ? 9.667 4.238 14.635 1.00 91.62 93 GLN A N 1
ATOM 747 C CA . GLN A 1 93 ? 9.717 3.243 15.715 1.00 91.62 93 GLN A CA 1
ATOM 748 C C . GLN A 1 93 ? 8.389 2.490 15.852 1.00 91.62 93 GLN A C 1
ATOM 750 O O . GLN A 1 93 ? 8.371 1.271 16.014 1.00 91.62 93 GLN A O 1
ATOM 755 N N . LEU A 1 94 ? 7.258 3.190 15.722 1.00 94.00 94 LEU A N 1
ATOM 756 C CA . LEU A 1 94 ? 5.938 2.554 15.735 1.00 94.00 94 LEU A CA 1
ATOM 757 C C . LEU A 1 94 ? 5.712 1.616 14.536 1.00 94.00 94 LEU A C 1
ATOM 759 O O . LEU A 1 94 ? 4.842 0.752 14.602 1.00 94.00 94 LEU A O 1
ATOM 763 N N . CYS A 1 95 ? 6.494 1.730 13.459 1.00 94.81 95 CYS A N 1
ATOM 764 C CA . CYS A 1 95 ? 6.401 0.850 12.292 1.00 94.81 95 CYS A CA 1
ATOM 765 C C . CYS A 1 95 ? 7.203 -0.460 12.426 1.00 94.81 95 CYS A C 1
ATOM 767 O O . CYS A 1 95 ? 6.996 -1.361 11.610 1.00 94.81 95 CYS A O 1
ATOM 769 N N . ASP A 1 96 ? 8.059 -0.612 13.449 1.00 92.19 96 ASP A N 1
ATOM 770 C CA . ASP A 1 96 ? 9.043 -1.711 13.567 1.00 92.19 96 ASP A CA 1
ATOM 771 C C . ASP A 1 96 ? 8.439 -3.128 13.564 1.00 92.19 96 ASP A C 1
ATOM 773 O O . ASP A 1 96 ? 9.122 -4.126 13.271 1.00 92.19 96 ASP A O 1
ATOM 777 N N . TRP A 1 97 ? 7.145 -3.239 13.871 1.00 92.81 97 TRP A N 1
ATOM 778 C CA . TRP A 1 97 ? 6.403 -4.495 13.815 1.00 92.81 97 TRP A CA 1
ATOM 779 C C . TRP A 1 97 ? 6.138 -4.979 12.376 1.00 92.81 97 TRP A C 1
ATOM 781 O O . TRP A 1 97 ? 6.046 -6.191 12.158 1.00 92.81 97 TRP A O 1
ATOM 791 N N . VAL A 1 98 ? 6.084 -4.065 11.398 1.00 92.81 98 VAL A N 1
ATOM 792 C CA . VAL A 1 98 ? 5.921 -4.364 9.964 1.00 92.81 98 VAL A CA 1
ATOM 793 C C . VAL A 1 98 ? 7.269 -4.417 9.257 1.00 92.81 98 VAL A C 1
ATOM 795 O O . VAL A 1 98 ? 7.643 -5.443 8.684 1.00 92.81 98 VAL A O 1
ATOM 798 N N . CYS A 1 99 ? 8.004 -3.311 9.306 1.00 88.75 99 CYS A N 1
ATOM 799 C CA . CYS A 1 99 ? 9.261 -3.080 8.600 1.00 88.75 99 CYS A CA 1
ATOM 800 C C . CYS A 1 99 ? 10.192 -2.252 9.489 1.00 88.75 99 CYS A C 1
ATOM 802 O O . CYS A 1 99 ? 9.733 -1.634 10.439 1.00 88.75 99 CYS A O 1
ATOM 804 N N . CYS A 1 100 ? 11.502 -2.279 9.246 1.00 85.00 100 CYS A N 1
ATOM 805 C CA . CYS A 1 100 ? 12.418 -1.529 10.109 1.00 85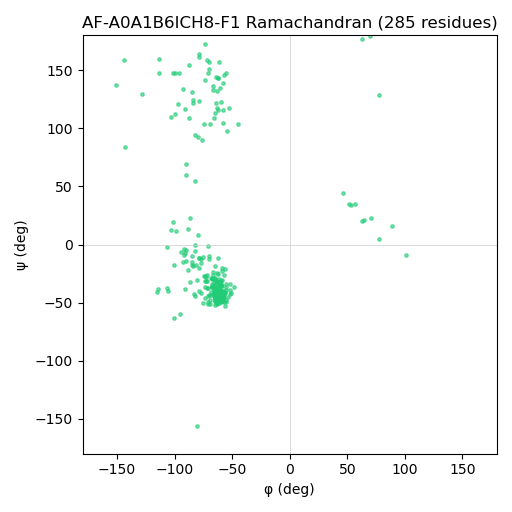.00 100 CYS A CA 1
ATOM 806 C C . CYS A 1 100 ? 12.418 -0.029 9.765 1.00 85.00 100 CYS A C 1
ATOM 808 O O . CYS A 1 100 ? 12.065 0.359 8.651 1.00 85.00 100 CYS A O 1
ATOM 810 N N . GLN A 1 101 ? 12.891 0.820 10.683 1.00 86.00 101 GLN A N 1
ATOM 811 C CA . GLN A 1 101 ? 13.046 2.268 10.448 1.00 86.00 101 GLN A CA 1
ATOM 812 C C . GLN A 1 101 ? 13.764 2.619 9.125 1.00 86.00 101 GLN A C 1
ATOM 814 O O . GLN A 1 101 ? 13.403 3.594 8.456 1.00 86.00 101 GLN A O 1
ATOM 819 N N . HIS A 1 102 ? 14.762 1.824 8.718 1.00 87.75 102 HIS A N 1
ATOM 820 C CA . HIS A 1 102 ? 15.450 2.019 7.439 1.00 87.75 102 HIS A CA 1
ATOM 821 C C . HIS A 1 102 ? 14.506 1.854 6.240 1.00 87.75 102 HIS A C 1
ATOM 823 O O . HIS A 1 102 ? 14.553 2.665 5.316 1.00 87.75 102 HIS A O 1
ATOM 829 N N . ASP A 1 103 ? 13.618 0.859 6.276 1.00 90.88 103 ASP A N 1
ATOM 830 C CA . ASP A 1 103 ? 12.642 0.610 5.213 1.00 90.88 103 ASP A CA 1
ATOM 831 C C . ASP A 1 103 ? 11.652 1.773 5.096 1.00 90.88 103 ASP A C 1
ATOM 833 O O . ASP A 1 103 ? 11.421 2.268 3.998 1.00 90.88 103 ASP A O 1
ATOM 837 N N . VAL A 1 104 ? 11.129 2.272 6.224 1.00 91.25 104 VAL A N 1
ATOM 838 C CA . VAL A 1 104 ? 10.201 3.419 6.239 1.00 91.25 104 VAL A CA 1
ATOM 839 C C . VAL A 1 104 ? 10.848 4.649 5.604 1.00 91.25 104 VAL A C 1
ATOM 841 O O . VAL A 1 104 ? 10.263 5.289 4.729 1.00 91.25 104 VAL A O 1
ATOM 844 N N . THR A 1 105 ? 12.090 4.945 5.994 1.00 91.00 105 THR A N 1
ATOM 845 C CA . THR A 1 105 ? 12.848 6.073 5.438 1.00 91.00 105 THR A CA 1
ATOM 846 C C . THR A 1 105 ? 13.086 5.885 3.937 1.00 91.00 105 THR A C 1
ATOM 848 O O . THR A 1 105 ? 12.927 6.827 3.159 1.00 91.00 105 THR A O 1
ATOM 851 N N . LYS A 1 106 ? 13.415 4.659 3.509 1.00 91.81 106 LYS A N 1
ATOM 852 C CA . LYS A 1 106 ? 13.595 4.302 2.097 1.00 91.81 106 LYS A CA 1
ATOM 853 C C . LYS A 1 106 ? 12.305 4.535 1.304 1.00 91.81 106 LYS A C 1
ATOM 855 O O . LYS A 1 106 ? 12.359 5.217 0.283 1.00 91.81 106 LYS A O 1
ATOM 860 N N . TYR A 1 107 ? 11.157 4.063 1.790 1.00 93.12 107 TYR A N 1
ATOM 861 C CA . TYR A 1 107 ? 9.862 4.217 1.117 1.00 93.12 107 TYR A CA 1
ATOM 862 C C . TYR A 1 107 ? 9.467 5.686 0.945 1.00 93.12 107 TYR A C 1
ATOM 864 O O . TYR A 1 107 ? 9.123 6.097 -0.162 1.00 93.12 107 TYR A O 1
ATOM 872 N N . LEU A 1 108 ? 9.609 6.498 1.997 1.00 91.62 108 LEU A N 1
ATOM 873 C CA . LEU A 1 108 ? 9.359 7.944 1.930 1.00 91.62 108 LEU A CA 1
ATOM 874 C C . LEU A 1 108 ? 10.354 8.674 1.009 1.00 91.62 108 LEU A C 1
ATOM 876 O O . LEU A 1 108 ? 10.027 9.688 0.402 1.00 91.62 108 LEU A O 1
ATOM 880 N N . SER A 1 109 ? 11.586 8.180 0.873 1.00 91.00 109 SER A N 1
ATOM 881 C CA . SER A 1 109 ? 12.560 8.770 -0.055 1.00 91.00 109 SER A CA 1
ATOM 882 C C . SER A 1 109 ? 12.250 8.452 -1.523 1.00 91.00 109 SER A C 1
ATOM 884 O O . SER A 1 109 ? 12.515 9.271 -2.404 1.00 91.00 109 SER A O 1
ATOM 886 N N . TRP A 1 110 ? 11.653 7.289 -1.802 1.00 91.19 110 TRP A N 1
ATOM 887 C CA . TRP A 1 110 ? 11.348 6.854 -3.164 1.00 91.19 110 TRP A CA 1
ATOM 888 C C . TRP A 1 110 ? 10.316 7.741 -3.851 1.00 91.19 110 TRP A C 1
ATOM 890 O O . TRP A 1 110 ? 10.453 8.006 -5.047 1.00 91.19 110 TRP A O 1
ATOM 900 N N . THR A 1 111 ? 9.339 8.260 -3.105 1.00 85.81 111 THR A N 1
ATOM 901 C CA . THR A 1 111 ? 8.340 9.196 -3.644 1.00 85.81 111 THR A CA 1
ATOM 902 C C . THR A 1 111 ? 8.969 10.500 -4.139 1.00 85.81 111 THR A C 1
ATOM 904 O O . THR A 1 111 ? 8.430 11.121 -5.051 1.00 85.81 111 THR A O 1
ATOM 907 N N . ASN A 1 112 ? 10.135 10.885 -3.609 1.00 82.19 112 ASN A N 1
ATOM 908 C CA . ASN A 1 112 ? 10.852 12.101 -3.996 1.00 82.19 112 ASN A CA 1
ATOM 909 C C . ASN A 1 112 ? 11.785 11.907 -5.202 1.00 82.19 112 ASN A C 1
ATOM 911 O O . ASN A 1 112 ? 11.997 12.844 -5.969 1.00 82.19 112 ASN A O 1
ATOM 915 N N . TRP A 1 113 ? 12.365 10.715 -5.368 1.00 74.12 113 TRP A N 1
ATOM 916 C CA . TRP A 1 113 ? 13.352 10.454 -6.423 1.00 74.12 113 TRP A CA 1
ATOM 917 C C . TRP A 1 113 ? 12.709 10.321 -7.807 1.00 74.12 113 TRP A C 1
ATOM 919 O O . TRP A 1 113 ? 13.124 10.986 -8.753 1.00 74.12 113 TRP A O 1
ATOM 929 N N . GLU A 1 114 ? 11.670 9.493 -7.914 1.00 74.94 114 GLU A N 1
ATOM 930 C CA . GLU A 1 114 ? 10.901 9.285 -9.143 1.00 74.94 114 GLU A CA 1
ATOM 931 C C . GLU A 1 114 ? 9.427 9.095 -8.773 1.00 74.94 114 GLU A C 1
ATOM 933 O O . GLU A 1 114 ? 8.970 7.957 -8.668 1.00 74.94 114 GLU A O 1
ATOM 938 N N . PRO A 1 115 ? 8.647 10.176 -8.584 1.00 71.50 115 PRO A N 1
ATOM 939 C CA . PRO A 1 115 ? 7.312 10.099 -7.979 1.00 71.50 115 PRO A CA 1
ATOM 940 C C . PRO A 1 115 ? 6.376 9.064 -8.620 1.00 71.50 115 PRO A C 1
ATOM 942 O O . PRO A 1 115 ? 5.588 8.411 -7.934 1.00 71.50 115 PRO A O 1
ATOM 945 N N . LYS A 1 116 ? 6.507 8.873 -9.940 1.00 74.56 116 LYS A N 1
ATOM 946 C CA . LYS A 1 116 ? 5.688 7.952 -10.736 1.00 74.56 116 LYS A CA 1
ATOM 947 C C . LYS A 1 116 ? 6.002 6.469 -10.515 1.00 74.56 116 LYS A C 1
ATOM 949 O O . LYS A 1 116 ? 5.097 5.655 -10.659 1.00 74.56 116 LYS A O 1
ATOM 954 N N . VAL A 1 117 ? 7.251 6.119 -10.202 1.00 89.62 117 VAL A N 1
ATOM 955 C CA . VAL A 1 117 ? 7.683 4.722 -9.989 1.00 89.62 117 VAL A CA 1
ATOM 956 C C . VAL A 1 117 ? 7.890 4.440 -8.507 1.00 89.62 117 VAL A C 1
ATOM 958 O O . VAL A 1 117 ? 7.484 3.396 -8.010 1.00 89.62 117 VAL A O 1
ATOM 961 N N . GLY A 1 118 ? 8.456 5.398 -7.778 1.00 92.19 118 GLY A N 1
ATOM 962 C CA . GLY A 1 118 ? 8.762 5.279 -6.361 1.00 92.19 118 GLY A CA 1
ATOM 963 C C . GLY A 1 118 ? 7.535 5.027 -5.493 1.00 92.19 118 GLY A C 1
ATOM 964 O O . GLY A 1 118 ? 7.601 4.182 -4.608 1.00 92.19 118 GLY A O 1
ATOM 965 N N . SER A 1 119 ? 6.402 5.677 -5.781 1.00 92.56 119 SER A N 1
ATOM 966 C CA . SER A 1 119 ? 5.149 5.440 -5.045 1.00 92.56 119 SER A CA 1
ATOM 967 C C . SER A 1 119 ? 4.614 4.024 -5.262 1.00 92.56 119 SER A C 1
ATOM 969 O O . SER A 1 119 ? 4.184 3.370 -4.315 1.00 92.56 119 SER A O 1
ATOM 971 N N . LEU A 1 120 ? 4.684 3.531 -6.505 1.00 93.56 120 LEU A N 1
ATOM 972 C CA . LEU A 1 120 ? 4.280 2.171 -6.860 1.00 93.56 120 LEU A CA 1
ATOM 973 C C . LEU A 1 120 ? 5.185 1.146 -6.164 1.00 93.56 120 LEU A C 1
ATOM 975 O O . LEU A 1 120 ? 4.689 0.247 -5.488 1.00 93.56 120 LEU A O 1
ATOM 979 N N . LEU A 1 121 ? 6.504 1.325 -6.274 1.00 94.25 121 LEU A N 1
ATOM 980 C CA . LEU A 1 121 ? 7.501 0.463 -5.645 1.00 94.25 121 LEU A CA 1
ATOM 981 C C . LEU A 1 121 ? 7.329 0.429 -4.121 1.00 94.25 121 LEU A C 1
ATOM 983 O O . LEU A 1 121 ? 7.257 -0.648 -3.531 1.00 94.25 121 LEU A O 1
ATOM 987 N N . ALA A 1 122 ? 7.195 1.594 -3.482 1.00 95.00 122 ALA A N 1
ATOM 988 C CA . ALA A 1 122 ? 6.932 1.699 -2.051 1.00 95.00 122 ALA A CA 1
ATOM 989 C C . ALA A 1 122 ? 5.661 0.932 -1.667 1.00 95.00 122 ALA A C 1
ATOM 991 O O . ALA A 1 122 ? 5.715 0.057 -0.807 1.00 95.00 122 ALA A O 1
ATOM 992 N N . ALA A 1 123 ? 4.536 1.192 -2.337 1.00 95.00 123 ALA A N 1
ATOM 993 C CA . ALA A 1 123 ? 3.268 0.543 -2.023 1.00 95.00 123 ALA A CA 1
ATOM 994 C C . ALA A 1 123 ? 3.316 -0.985 -2.222 1.00 95.00 123 ALA A C 1
ATOM 996 O O . ALA A 1 123 ? 2.796 -1.728 -1.387 1.00 95.00 123 ALA A O 1
ATOM 997 N N . LEU A 1 124 ? 3.989 -1.485 -3.262 1.00 94.94 124 LEU A N 1
ATOM 998 C CA . LEU A 1 124 ? 4.192 -2.923 -3.467 1.00 94.94 124 LEU A CA 1
ATOM 999 C C . LEU A 1 124 ? 4.964 -3.565 -2.303 1.00 94.94 124 LEU A C 1
ATOM 1001 O O . LEU A 1 124 ? 4.522 -4.571 -1.745 1.00 94.94 124 LEU A O 1
ATOM 1005 N N . HIS A 1 125 ? 6.069 -2.950 -1.874 1.00 94.75 125 HIS A N 1
ATOM 1006 C CA . HIS A 1 125 ? 6.826 -3.422 -0.712 1.00 94.75 125 HIS A CA 1
ATOM 1007 C C . HIS A 1 125 ? 6.006 -3.349 0.581 1.00 94.75 125 HIS A C 1
ATOM 1009 O O . HIS A 1 125 ? 5.979 -4.304 1.359 1.00 94.75 125 HIS A O 1
ATOM 1015 N N . MET A 1 126 ? 5.324 -2.229 0.808 1.00 96.00 126 MET A N 1
ATOM 1016 C CA . MET A 1 126 ? 4.559 -1.966 2.023 1.00 96.00 126 MET A CA 1
ATOM 1017 C C . MET A 1 126 ? 3.375 -2.925 2.165 1.00 96.00 126 MET A C 1
ATOM 1019 O O . MET A 1 126 ? 3.191 -3.519 3.226 1.00 96.00 126 MET A O 1
ATOM 1023 N N . THR A 1 127 ? 2.600 -3.145 1.101 1.00 95.25 127 THR A N 1
ATOM 1024 C CA . THR A 1 127 ? 1.467 -4.083 1.147 1.00 95.25 127 THR A CA 1
ATOM 1025 C C . THR A 1 127 ? 1.923 -5.522 1.410 1.00 95.25 127 THR A C 1
ATOM 1027 O O . THR A 1 127 ? 1.328 -6.197 2.252 1.00 95.25 127 THR A O 1
ATOM 1030 N N . ALA A 1 128 ? 3.029 -5.965 0.800 1.00 93.69 128 ALA A N 1
ATOM 1031 C CA . ALA A 1 128 ? 3.621 -7.277 1.071 1.00 93.69 128 ALA A CA 1
ATOM 1032 C C . ALA A 1 128 ? 4.172 -7.400 2.507 1.00 93.69 128 ALA A C 1
ATOM 1034 O O . ALA A 1 128 ? 4.000 -8.434 3.163 1.00 93.69 128 ALA A O 1
ATOM 1035 N N . ALA A 1 129 ? 4.819 -6.347 3.019 1.00 94.25 129 ALA A N 1
ATOM 1036 C CA . ALA A 1 129 ? 5.336 -6.311 4.384 1.00 94.25 129 ALA A CA 1
ATOM 1037 C C . ALA A 1 129 ? 4.201 -6.390 5.415 1.00 94.25 129 ALA A C 1
ATOM 1039 O O . ALA A 1 129 ? 4.283 -7.187 6.354 1.00 94.25 129 ALA A O 1
ATOM 1040 N N . LEU A 1 130 ? 3.117 -5.636 5.207 1.00 95.62 130 LEU A N 1
ATOM 1041 C CA . LEU A 1 130 ? 1.947 -5.656 6.082 1.00 95.62 130 LEU A CA 1
ATOM 1042 C C . LEU A 1 130 ? 1.244 -7.017 6.062 1.00 95.62 130 LEU A C 1
ATOM 1044 O O . LEU A 1 130 ? 0.993 -7.576 7.126 1.00 95.62 130 LEU A O 1
ATOM 1048 N N . GLU A 1 131 ? 0.996 -7.601 4.884 1.00 95.06 131 GLU A N 1
ATOM 1049 C CA . GLU A 1 131 ? 0.417 -8.950 4.756 1.00 95.06 131 GLU A CA 1
ATOM 1050 C C . GLU A 1 131 ? 1.236 -9.981 5.555 1.00 95.06 131 GLU A C 1
ATOM 1052 O O . GLU A 1 131 ? 0.703 -10.777 6.339 1.00 95.06 131 GLU A O 1
ATOM 1057 N N . ARG A 1 132 ? 2.569 -9.916 5.441 1.00 93.94 132 ARG A N 1
ATOM 1058 C CA . ARG A 1 132 ? 3.469 -10.775 6.214 1.00 93.94 132 ARG A CA 1
ATOM 1059 C C . ARG A 1 132 ? 3.372 -10.515 7.720 1.00 93.94 132 ARG A C 1
ATOM 1061 O O . ARG A 1 132 ? 3.377 -11.489 8.481 1.00 93.94 132 ARG A O 1
ATOM 1068 N N . ALA A 1 133 ? 3.330 -9.256 8.147 1.00 94.75 133 ALA A N 1
ATOM 1069 C CA . ALA A 1 133 ? 3.285 -8.866 9.554 1.00 94.75 133 ALA A CA 1
ATOM 1070 C C . ALA A 1 133 ? 1.973 -9.297 10.227 1.00 94.75 133 ALA A C 1
ATOM 1072 O O . ALA A 1 133 ? 2.005 -9.908 11.295 1.00 94.75 133 ALA A O 1
ATOM 1073 N N . LEU A 1 134 ? 0.836 -9.111 9.555 1.00 95.38 134 LEU A N 1
ATOM 1074 C CA . LEU A 1 134 ? -0.468 -9.608 10.001 1.00 95.38 134 LEU A CA 1
ATOM 1075 C C . LEU A 1 134 ? -0.468 -11.137 10.149 1.00 95.38 134 LEU A C 1
ATOM 1077 O O . LEU A 1 134 ? -0.921 -11.675 11.159 1.00 95.38 134 LEU A O 1
ATOM 1081 N N . GLY A 1 135 ? 0.131 -11.858 9.196 1.00 95.12 135 GLY A N 1
ATOM 1082 C CA . GLY A 1 135 ? 0.304 -13.306 9.321 1.00 95.12 135 GLY A CA 1
ATOM 1083 C C . GLY A 1 135 ? 1.195 -13.721 10.502 1.00 95.12 135 GLY A C 1
ATOM 1084 O O . GLY A 1 135 ? 0.954 -14.760 11.112 1.00 95.12 135 GLY A O 1
ATOM 1085 N N . ASN A 1 136 ? 2.200 -12.919 10.873 1.00 93.94 136 ASN A N 1
ATOM 1086 C CA . ASN A 1 136 ? 3.019 -13.194 12.059 1.00 93.94 136 ASN A CA 1
ATOM 1087 C C . ASN A 1 136 ? 2.197 -13.085 13.357 1.00 93.94 136 ASN A C 1
ATOM 1089 O O . ASN A 1 136 ? 2.394 -13.889 14.268 1.00 93.94 136 ASN A O 1
ATOM 1093 N N . ILE A 1 137 ? 1.250 -12.141 13.428 1.00 94.00 137 ILE A N 1
ATOM 1094 C CA . ILE A 1 137 ? 0.330 -11.999 14.568 1.00 94.00 137 ILE A CA 1
ATOM 1095 C C . ILE A 1 137 ? -0.528 -13.257 14.724 1.00 94.00 137 ILE A C 1
ATOM 1097 O O . ILE A 1 137 ? -0.641 -13.787 15.828 1.00 94.00 137 ILE A O 1
ATOM 1101 N N . LEU A 1 138 ? -1.090 -13.784 13.631 1.00 92.81 138 LEU A N 1
ATOM 1102 C CA . LEU A 1 138 ? -1.874 -15.022 13.688 1.00 92.81 138 LEU A CA 1
ATOM 1103 C C . LEU A 1 138 ? -1.046 -16.222 14.151 1.00 92.81 138 LEU A C 1
ATOM 1105 O O . LEU A 1 138 ? -1.495 -16.982 15.010 1.00 92.81 138 LEU A O 1
ATOM 1109 N N . LEU A 1 139 ? 0.183 -16.360 13.650 1.00 89.88 139 LEU A N 1
ATOM 1110 C CA . LEU A 1 139 ? 1.080 -17.434 14.081 1.00 89.88 139 LEU A CA 1
ATOM 1111 C C . LEU A 1 139 ? 1.424 -17.335 15.569 1.00 89.88 139 LEU A C 1
ATOM 1113 O O . LEU A 1 139 ? 1.432 -18.353 16.253 1.00 89.88 139 LEU A O 1
ATOM 1117 N N . MET A 1 140 ? 1.632 -16.124 16.094 1.00 88.62 140 MET A N 1
ATOM 1118 C CA . MET A 1 140 ? 1.817 -15.895 17.533 1.00 88.62 140 MET A CA 1
ATOM 1119 C C . MET A 1 140 ? 0.609 -16.373 18.356 1.00 88.62 140 MET A C 1
ATOM 1121 O O . MET A 1 140 ? 0.764 -16.815 19.492 1.00 88.62 140 MET A O 1
ATOM 1125 N N . LYS A 1 141 ? -0.599 -16.320 17.784 1.00 86.25 141 LYS A N 1
ATOM 1126 C CA . LYS A 1 141 ? -1.841 -16.831 18.388 1.00 86.25 141 LYS A CA 1
ATOM 1127 C C . LYS A 1 141 ? -2.108 -18.313 18.069 1.00 86.25 141 LYS A C 1
ATOM 1129 O O . LYS A 1 141 ? -3.219 -18.789 18.309 1.00 86.25 141 LYS A O 1
ATOM 1134 N N . ASN A 1 142 ? -1.117 -19.039 17.540 1.00 88.62 142 ASN A N 1
ATOM 1135 C CA . ASN A 1 142 ? -1.225 -20.429 17.082 1.00 88.62 142 ASN A CA 1
ATOM 1136 C C . ASN A 1 142 ? -2.378 -20.656 16.086 1.00 88.62 142 ASN A C 1
ATOM 1138 O O . ASN A 1 142 ? -3.013 -21.709 16.096 1.00 88.62 142 ASN A O 1
ATOM 1142 N N . GLN A 1 143 ? -2.668 -19.661 15.245 1.00 91.44 143 GLN A N 1
ATOM 1143 C CA . GLN A 1 143 ? -3.687 -19.759 14.203 1.00 91.44 143 GLN A CA 1
ATOM 1144 C C . GLN A 1 143 ? -3.061 -20.042 12.834 1.00 91.44 143 GLN A C 1
ATOM 1146 O O . GLN A 1 143 ? -1.956 -19.562 12.552 1.00 91.44 143 GLN A O 1
ATOM 1151 N N . PRO A 1 144 ? -3.761 -20.781 11.954 1.00 91.19 144 PRO A N 1
ATOM 1152 C CA . PRO A 1 144 ? -3.367 -20.868 10.557 1.00 91.19 144 PRO A CA 1
ATOM 1153 C C . PRO A 1 144 ? -3.443 -19.479 9.913 1.00 91.19 144 PRO A C 1
ATOM 1155 O O . PRO A 1 144 ? -4.339 -18.693 10.211 1.00 91.19 144 PRO A O 1
ATOM 1158 N N . VAL A 1 145 ? -2.505 -19.182 9.014 1.00 93.00 145 VAL A N 1
ATOM 1159 C CA . VAL A 1 145 ? -2.517 -17.938 8.232 1.00 93.00 145 VAL A CA 1
ATOM 1160 C C . VAL A 1 145 ? -3.286 -18.201 6.940 1.00 93.00 145 VAL A C 1
ATOM 1162 O O . VAL A 1 145 ? -2.823 -19.029 6.149 1.00 93.00 145 VAL A O 1
ATOM 1165 N N . PRO A 1 146 ? -4.434 -17.539 6.701 1.00 93.75 146 PRO A N 1
ATOM 1166 C CA . PRO A 1 146 ? -5.132 -17.647 5.428 1.00 93.75 146 PRO A CA 1
ATOM 1167 C C . PRO A 1 146 ? -4.234 -17.232 4.264 1.00 93.75 146 PRO A C 1
ATOM 1169 O O . PRO A 1 146 ? -3.400 -16.338 4.396 1.00 93.75 146 PRO A O 1
ATOM 1172 N N . PHE A 1 147 ? -4.411 -17.889 3.119 1.00 88.69 147 PHE A N 1
ATOM 1173 C CA . PHE A 1 147 ? -3.605 -17.611 1.931 1.00 88.69 147 PHE A CA 1
ATOM 1174 C C . PHE A 1 147 ? -3.944 -16.255 1.299 1.00 88.69 147 PHE A C 1
ATOM 1176 O O . PHE A 1 147 ? -3.053 -15.568 0.811 1.00 88.69 147 PHE A O 1
ATOM 1183 N N . LEU A 1 148 ? -5.222 -15.865 1.295 1.00 90.12 148 LEU A N 1
ATOM 1184 C CA . LEU A 1 148 ? -5.663 -14.603 0.707 1.00 90.12 148 LEU A CA 1
ATOM 1185 C C . LEU A 1 148 ? -5.685 -13.499 1.768 1.00 90.12 148 LEU A C 1
ATOM 1187 O O . LEU A 1 148 ? -6.262 -13.678 2.840 1.00 90.12 148 LEU A O 1
ATOM 1191 N N . LEU A 1 149 ? -5.147 -12.321 1.435 1.00 90.88 149 LEU A N 1
ATOM 1192 C CA . LEU A 1 149 ? -5.152 -11.148 2.320 1.00 90.88 149 LEU A CA 1
ATOM 1193 C C . LEU A 1 149 ? -6.566 -10.756 2.783 1.00 90.88 149 LEU A C 1
ATOM 1195 O O . LEU A 1 149 ? -6.753 -10.360 3.930 1.00 90.88 149 LEU A O 1
ATOM 1199 N N . LYS 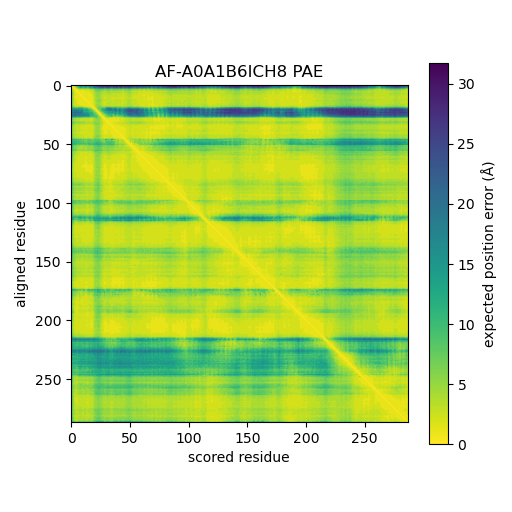A 1 150 ? -7.575 -10.896 1.915 1.00 90.12 150 LYS A N 1
ATOM 1200 C CA . LYS A 1 150 ? -8.972 -10.624 2.283 1.00 90.12 150 LYS A CA 1
ATOM 1201 C C . LYS A 1 150 ? -9.452 -11.545 3.414 1.00 90.12 150 LYS A C 1
ATOM 1203 O O . LYS A 1 150 ? -10.058 -11.064 4.362 1.00 90.12 150 LYS A O 1
ATOM 1208 N N . ASP A 1 151 ? -9.104 -12.832 3.349 1.00 91.88 151 ASP A N 1
ATOM 1209 C CA . ASP A 1 151 ? -9.508 -13.836 4.336 1.00 91.88 151 ASP A CA 1
ATOM 1210 C C . ASP A 1 151 ? -8.706 -13.637 5.630 1.00 91.88 151 ASP A C 1
ATOM 1212 O O . ASP A 1 151 ? -9.244 -13.749 6.729 1.00 91.88 151 ASP A O 1
ATOM 1216 N N . LEU A 1 152 ? -7.424 -13.264 5.508 1.00 93.94 152 LEU A N 1
ATOM 1217 C CA . LEU A 1 152 ? -6.577 -12.861 6.631 1.00 93.94 152 LEU A CA 1
ATOM 1218 C C . LEU A 1 152 ? -7.227 -11.715 7.418 1.00 93.94 152 LEU A C 1
ATOM 1220 O O . LEU A 1 152 ? -7.383 -11.822 8.633 1.00 93.94 152 LEU A O 1
ATOM 1224 N N . LEU A 1 153 ? -7.674 -10.661 6.731 1.00 93.56 153 LEU A N 1
ATOM 1225 C CA . LEU A 1 153 ? -8.342 -9.505 7.340 1.00 93.56 153 LEU A CA 1
ATOM 1226 C C . LEU A 1 153 ? -9.755 -9.800 7.874 1.00 93.56 153 LEU A C 1
ATOM 1228 O O . LEU A 1 153 ? -10.325 -8.950 8.553 1.00 93.56 153 LEU A O 1
ATOM 1232 N N . GLN A 1 154 ? -10.338 -10.965 7.585 1.00 91.62 154 GLN A N 1
ATOM 1233 C CA . GLN A 1 154 ? -11.611 -11.402 8.171 1.00 91.62 154 GLN A CA 1
ATOM 1234 C C . GLN A 1 154 ? -11.435 -12.214 9.459 1.00 91.62 154 GLN A C 1
ATOM 1236 O O . GLN A 1 154 ? -12.423 -12.500 10.132 1.00 91.62 154 GLN A O 1
ATOM 1241 N N . THR A 1 155 ? -10.204 -12.569 9.835 1.00 93.44 155 THR A N 1
ATOM 1242 C CA . THR A 1 155 ? -9.964 -13.373 11.039 1.00 93.44 155 THR A CA 1
ATOM 1243 C C . THR A 1 155 ? -10.323 -12.626 12.323 1.00 93.44 155 THR A C 1
ATOM 1245 O O . THR A 1 155 ? -9.899 -11.492 12.562 1.00 93.44 155 THR A O 1
ATOM 1248 N N . GLU A 1 156 ? -11.060 -13.302 13.205 1.00 92.19 156 GLU A N 1
ATOM 1249 C CA . GLU A 1 156 ? -11.468 -12.756 14.505 1.00 92.19 156 GLU A CA 1
ATOM 1250 C C . GLU A 1 156 ? -10.270 -12.376 15.380 1.00 92.19 156 GLU A C 1
ATOM 1252 O O . GLU A 1 156 ? -10.321 -11.409 16.132 1.00 92.19 156 GLU A O 1
ATOM 1257 N N . GLN A 1 157 ? -9.143 -13.082 15.258 1.00 93.06 157 GLN A N 1
ATOM 1258 C CA . GLN A 1 157 ? -7.949 -12.774 16.042 1.00 93.06 157 GLN A CA 1
ATOM 1259 C C . GLN A 1 157 ? -7.346 -11.420 15.676 1.00 93.06 157 GLN A C 1
ATOM 1261 O O . GLN A 1 157 ? -6.870 -10.730 16.573 1.00 93.06 157 GLN A O 1
ATOM 1266 N N . LEU A 1 158 ? -7.377 -11.017 14.401 1.00 94.19 158 LEU A N 1
ATOM 1267 C CA . LEU A 1 158 ? -6.932 -9.675 14.029 1.00 94.19 158 LEU A CA 1
ATOM 1268 C C . LEU A 1 158 ? -7.930 -8.611 14.496 1.00 94.19 158 LEU A C 1
ATOM 1270 O O . LEU A 1 158 ? -7.492 -7.574 14.988 1.00 94.19 158 LEU A O 1
ATOM 1274 N N . LYS A 1 159 ? -9.242 -8.881 14.440 1.00 92.38 159 LYS A N 1
ATOM 1275 C CA . LYS A 1 159 ? -10.270 -7.982 15.003 1.00 92.38 159 LYS A CA 1
ATOM 1276 C C . LYS A 1 159 ? -10.099 -7.770 16.505 1.00 92.38 159 LYS A C 1
ATOM 1278 O O . LYS A 1 159 ? -10.219 -6.646 16.973 1.00 92.38 159 LYS A O 1
ATOM 1283 N N . LEU A 1 160 ? -9.762 -8.820 17.253 1.00 92.19 160 LEU A N 1
ATOM 1284 C CA . LEU A 1 160 ? -9.482 -8.726 18.689 1.00 92.19 160 LEU A CA 1
ATOM 1285 C C . LEU A 1 160 ? -8.197 -7.951 19.004 1.00 92.19 160 LEU A C 1
ATOM 1287 O O . LEU A 1 160 ? -8.082 -7.389 20.087 1.00 92.19 160 LEU A O 1
ATOM 1291 N N . VAL A 1 161 ? -7.218 -7.959 18.095 1.00 93.69 161 VAL A N 1
ATOM 1292 C CA . VAL A 1 161 ? -5.944 -7.250 18.282 1.00 93.69 161 VAL A CA 1
ATOM 1293 C C . VAL A 1 161 ? -6.063 -5.774 17.915 1.00 93.69 161 VAL A C 1
ATOM 1295 O O . VAL A 1 161 ? -5.559 -4.936 18.650 1.00 93.69 161 VAL A O 1
ATOM 1298 N N . PHE A 1 162 ? -6.709 -5.456 16.794 1.00 93.94 162 PHE A N 1
ATOM 1299 C CA . PHE A 1 162 ? -6.728 -4.102 16.237 1.00 93.94 162 PHE A CA 1
ATOM 1300 C C . PHE A 1 162 ? -8.060 -3.371 16.402 1.00 93.94 162 PHE A C 1
ATOM 1302 O O . PHE A 1 162 ? -8.161 -2.224 15.989 1.00 93.94 162 PHE A O 1
ATOM 1309 N N . ASN A 1 163 ? -9.082 -4.000 16.982 1.00 92.38 163 ASN A N 1
ATOM 1310 C CA . ASN A 1 163 ? -10.464 -3.512 16.981 1.00 92.38 163 ASN A CA 1
ATOM 1311 C C . ASN A 1 163 ? -11.072 -3.428 15.565 1.00 92.38 163 ASN A C 1
ATOM 1313 O O . ASN A 1 163 ? -10.438 -3.722 14.551 1.00 92.38 163 ASN A O 1
ATOM 1317 N N . LYS A 1 164 ? -12.353 -3.055 15.480 1.00 92.62 164 LYS A N 1
ATOM 1318 C CA . LYS A 1 164 ? -13.120 -3.083 14.222 1.00 92.62 164 LYS A CA 1
ATOM 1319 C C . LYS A 1 164 ? -12.696 -2.021 13.205 1.00 92.62 164 LYS A C 1
ATOM 1321 O O . LYS A 1 164 ? -12.570 -2.328 12.022 1.00 92.62 164 LYS A O 1
ATOM 1326 N N . VAL A 1 165 ? -12.464 -0.785 13.651 1.00 95.88 165 VAL A N 1
ATOM 1327 C CA . VAL A 1 165 ? -12.252 0.365 12.755 1.00 95.88 165 VAL A CA 1
ATOM 1328 C C . VAL A 1 165 ? -10.974 0.197 11.926 1.00 95.88 165 VAL A C 1
ATOM 1330 O O . VAL A 1 165 ? -11.060 0.298 10.700 1.00 95.88 165 VAL A O 1
ATOM 1333 N N . PRO A 1 166 ? -9.814 -0.161 12.515 1.00 96.31 166 PRO A N 1
ATOM 1334 C CA . PRO A 1 166 ? -8.594 -0.359 11.735 1.00 96.31 166 PRO A CA 1
ATOM 1335 C C . PRO A 1 166 ? -8.688 -1.555 10.783 1.00 96.31 166 PRO A C 1
ATOM 1337 O O . PRO A 1 166 ? -8.137 -1.501 9.684 1.00 96.31 166 PRO A O 1
ATOM 1340 N N . ILE A 1 167 ? -9.418 -2.618 11.155 1.00 95.50 167 ILE A N 1
ATOM 1341 C CA . ILE A 1 167 ? -9.676 -3.758 10.263 1.00 95.50 167 ILE A CA 1
ATOM 1342 C C . ILE A 1 167 ? -10.489 -3.323 9.046 1.00 95.50 167 ILE A C 1
ATOM 1344 O O . ILE A 1 167 ? -10.060 -3.577 7.922 1.00 95.50 167 ILE A O 1
ATOM 1348 N N . VAL A 1 168 ? -11.617 -2.636 9.243 1.00 95.38 168 VAL A N 1
ATOM 1349 C CA . VAL A 1 168 ? -12.449 -2.135 8.136 1.00 95.38 168 VAL A CA 1
ATOM 1350 C C . VAL A 1 168 ? -11.645 -1.191 7.243 1.00 95.38 168 VAL A C 1
ATOM 1352 O O . VAL A 1 168 ? -11.678 -1.319 6.019 1.00 95.38 168 VAL A O 1
ATOM 1355 N N . PHE A 1 169 ? -10.852 -0.298 7.836 1.00 96.62 169 PHE A N 1
ATOM 1356 C CA . PHE A 1 169 ? -9.984 0.613 7.093 1.00 96.62 169 PHE A CA 1
ATOM 1357 C C . PHE A 1 169 ? -8.935 -0.139 6.251 1.00 96.62 169 PHE A C 1
ATOM 1359 O O . PHE A 1 169 ? -8.803 0.111 5.052 1.00 96.62 169 PHE A O 1
ATOM 1366 N N . MET A 1 170 ? -8.247 -1.134 6.828 1.00 96.44 170 MET A N 1
ATOM 1367 C CA . MET A 1 170 ? -7.325 -2.004 6.083 1.00 96.44 170 MET A CA 1
ATOM 1368 C C . MET A 1 170 ? -8.029 -2.773 4.966 1.00 96.44 170 MET A C 1
ATOM 1370 O O . MET A 1 170 ? -7.475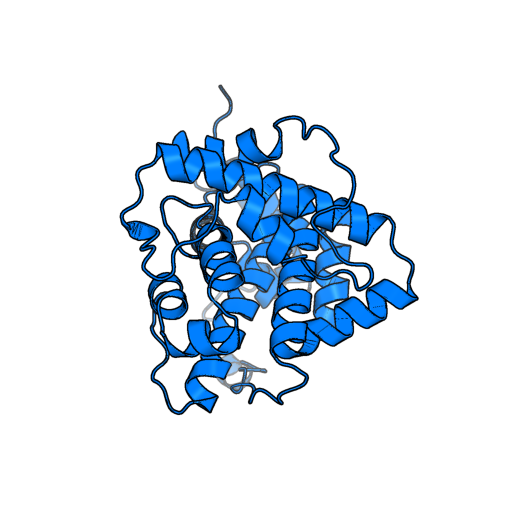 -2.923 3.879 1.00 96.44 170 MET A O 1
ATOM 1374 N N . GLN A 1 171 ? -9.244 -3.261 5.198 1.00 95.44 171 GLN A N 1
ATOM 1375 C CA . GLN A 1 171 ? -9.992 -3.985 4.180 1.00 95.44 171 GLN A CA 1
ATOM 1376 C C . GLN A 1 171 ? -10.420 -3.079 3.012 1.00 95.44 171 GLN A C 1
ATOM 1378 O O . GLN A 1 171 ? -10.384 -3.529 1.863 1.00 95.44 171 GLN A O 1
ATOM 1383 N N . LEU A 1 172 ? -10.770 -1.814 3.280 1.00 95.62 172 LEU A N 1
ATOM 1384 C CA . LEU A 1 172 ? -11.067 -0.810 2.253 1.00 95.62 172 LEU A CA 1
ATOM 1385 C C . LEU A 1 172 ? -9.835 -0.475 1.397 1.00 95.62 172 LEU A C 1
ATOM 1387 O O . LEU A 1 172 ? -9.981 -0.296 0.190 1.00 95.62 172 LEU A O 1
ATOM 1391 N N . ILE A 1 173 ? -8.633 -0.441 1.984 1.00 95.00 173 ILE A N 1
ATOM 1392 C CA . ILE A 1 173 ? -7.385 -0.133 1.261 1.00 95.00 173 ILE A CA 1
ATOM 1393 C C . ILE A 1 173 ? -6.805 -1.367 0.548 1.00 95.00 173 ILE A C 1
ATOM 1395 O O . ILE A 1 173 ? -6.325 -1.282 -0.579 1.00 95.00 173 ILE A O 1
ATOM 1399 N N . LEU A 1 174 ? -6.801 -2.534 1.185 1.00 89.69 174 LEU A N 1
ATOM 1400 C CA . LEU A 1 174 ? -5.942 -3.646 0.762 1.00 89.69 174 LEU A CA 1
ATOM 1401 C C . LEU A 1 174 ? -6.709 -4.858 0.242 1.00 89.69 174 LEU A C 1
ATOM 1403 O O . LEU A 1 174 ? -6.234 -5.526 -0.673 1.00 89.69 174 LEU A O 1
ATOM 1407 N N . GLY A 1 175 ? -7.843 -5.177 0.869 1.00 73.75 175 GLY A N 1
ATOM 1408 C CA . GLY A 1 175 ? -8.405 -6.529 0.829 1.00 73.75 175 GLY A CA 1
ATOM 1409 C C . GLY A 1 175 ? -9.645 -6.707 -0.042 1.00 73.75 175 GLY A C 1
ATOM 1410 O O . GLY A 1 175 ? -9.796 -7.757 -0.665 1.00 73.75 175 GLY A O 1
ATOM 1411 N N . SER A 1 176 ? -10.551 -5.727 -0.084 1.00 84.00 176 SER A N 1
ATOM 1412 C CA . SER A 1 176 ? -11.815 -5.898 -0.809 1.00 84.00 176 SER A CA 1
ATOM 1413 C C . SER A 1 176 ? -11.665 -5.577 -2.298 1.00 84.00 176 SER A C 1
ATOM 1415 O O . SER A 1 176 ? -11.204 -4.480 -2.613 1.00 84.00 176 SER A O 1
ATOM 1417 N N . PRO A 1 177 ? -12.149 -6.441 -3.218 1.00 81.06 177 PRO A N 1
ATOM 1418 C CA . PRO A 1 177 ? -12.205 -6.149 -4.653 1.00 81.06 177 PRO A CA 1
ATOM 1419 C C . PRO A 1 177 ? -12.997 -4.886 -5.010 1.00 81.06 177 PRO A C 1
ATOM 1421 O O . PRO A 1 177 ? -12.738 -4.285 -6.046 1.00 81.06 177 PRO A O 1
ATOM 1424 N N . LYS A 1 178 ? -13.962 -4.502 -4.162 1.00 86.06 178 LYS A N 1
ATOM 1425 C CA . LYS A 1 178 ? -14.762 -3.280 -4.318 1.00 86.06 178 LYS A CA 1
ATOM 1426 C C . LYS A 1 178 ? -14.118 -2.070 -3.618 1.00 86.06 178 LYS A C 1
ATOM 1428 O O . LYS A 1 178 ? -14.540 -0.944 -3.853 1.00 86.06 178 LYS A O 1
ATOM 1433 N N . GLY A 1 179 ? -13.130 -2.278 -2.746 1.00 87.44 179 GLY A N 1
ATOM 1434 C CA . GLY A 1 179 ? -12.315 -1.203 -2.175 1.00 87.44 179 GLY A CA 1
ATOM 1435 C C . GLY A 1 179 ? -11.212 -0.768 -3.140 1.00 87.44 179 GLY A C 1
ATOM 1436 O O . GLY A 1 179 ? -11.296 -0.998 -4.343 1.00 87.44 179 GLY A O 1
ATOM 1437 N N . PHE A 1 180 ? -10.138 -0.184 -2.611 1.00 90.19 180 PHE A N 1
ATOM 1438 C CA . PHE A 1 180 ? -8.935 0.105 -3.400 1.00 90.19 180 PHE A CA 1
ATOM 1439 C C . PHE A 1 180 ? -8.326 -1.185 -3.961 1.00 90.19 180 PHE A C 1
ATOM 1441 O O . PHE A 1 180 ? -7.754 -1.172 -5.047 1.00 90.19 180 PHE A O 1
ATOM 1448 N N . ASN A 1 181 ? -8.425 -2.293 -3.208 1.00 91.69 181 ASN A N 1
ATOM 1449 C CA . ASN A 1 181 ? -7.805 -3.576 -3.546 1.00 91.69 181 ASN A CA 1
ATOM 1450 C C . ASN A 1 181 ? -6.306 -3.421 -3.871 1.00 91.69 181 ASN A C 1
ATOM 1452 O O . ASN A 1 181 ? -5.775 -4.086 -4.766 1.00 91.69 181 ASN A O 1
ATOM 1456 N N . LEU A 1 182 ? -5.635 -2.496 -3.170 1.00 93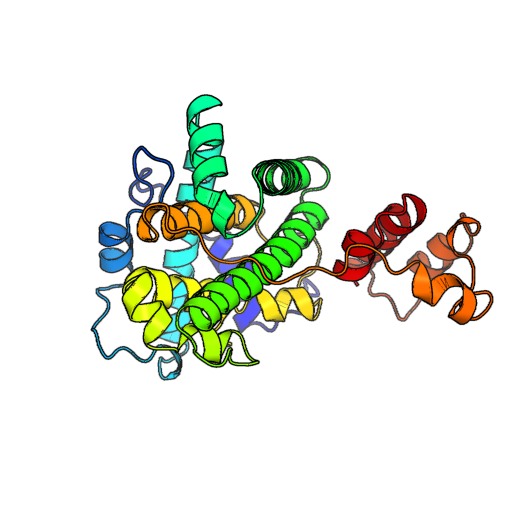.12 182 LEU A N 1
ATOM 1457 C CA . LEU A 1 182 ? -4.355 -1.928 -3.588 1.00 93.12 182 LEU A CA 1
ATOM 1458 C C . LEU A 1 182 ? -3.303 -3.018 -3.806 1.00 93.12 182 LEU A C 1
ATOM 1460 O O . LEU A 1 182 ? -2.611 -3.014 -4.819 1.00 93.12 182 LEU A O 1
ATOM 1464 N N . ARG A 1 183 ? -3.253 -4.017 -2.916 1.00 91.50 183 ARG A N 1
ATOM 1465 C CA . ARG A 1 183 ? -2.335 -5.156 -3.032 1.00 91.50 183 ARG A CA 1
ATOM 1466 C C . ARG A 1 183 ? -2.477 -5.873 -4.377 1.00 91.50 183 ARG A C 1
ATOM 1468 O O . ARG A 1 183 ? -1.472 -6.146 -5.021 1.00 91.50 183 ARG A O 1
ATOM 1475 N N . ASN A 1 184 ? -3.697 -6.193 -4.813 1.00 92.12 184 ASN A N 1
ATOM 1476 C CA . ASN A 1 184 ? -3.902 -6.951 -6.051 1.00 92.12 184 ASN A CA 1
ATOM 1477 C C . ASN A 1 184 ? -3.767 -6.075 -7.295 1.00 92.12 184 ASN A C 1
ATOM 1479 O O . ASN A 1 184 ? -3.180 -6.515 -8.278 1.00 92.12 184 ASN A O 1
ATOM 1483 N N . VAL A 1 185 ? -4.290 -4.847 -7.259 1.00 93.12 185 VAL A N 1
ATOM 1484 C CA . VAL A 1 185 ? -4.239 -3.947 -8.420 1.00 93.12 185 VAL A CA 1
ATOM 1485 C C . VAL A 1 185 ? -2.791 -3.576 -8.756 1.00 93.12 185 VAL A C 1
ATOM 1487 O O . VAL A 1 185 ? -2.425 -3.565 -9.931 1.00 93.12 185 VAL A O 1
ATOM 1490 N N . LEU A 1 186 ? -1.953 -3.348 -7.736 1.00 92.94 186 LEU A N 1
ATOM 1491 C CA . LEU A 1 186 ? -0.525 -3.101 -7.929 1.00 92.94 186 LEU A CA 1
ATOM 1492 C C . LEU A 1 186 ? 0.227 -4.362 -8.361 1.00 92.94 186 LEU A C 1
ATOM 1494 O O . LEU A 1 186 ? 0.954 -4.310 -9.344 1.00 92.94 186 LEU A O 1
ATOM 1498 N N . TRP A 1 187 ? 0.036 -5.492 -7.667 1.00 90.69 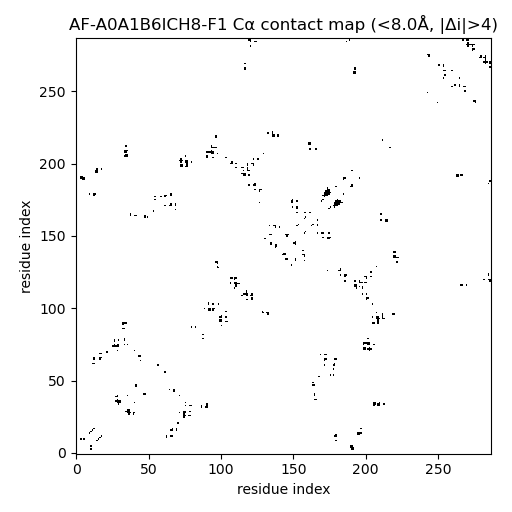187 TRP A N 1
ATOM 1499 C CA . TRP A 1 187 ? 0.746 -6.746 -7.966 1.00 90.69 187 TRP A CA 1
ATOM 1500 C C . TRP A 1 187 ? 0.498 -7.252 -9.392 1.00 90.69 187 TRP A C 1
ATOM 1502 O O . TRP A 1 187 ? 1.384 -7.829 -10.008 1.00 90.69 187 TRP A O 1
ATOM 1512 N N . HIS A 1 188 ? -0.706 -7.048 -9.931 1.00 90.75 188 HIS A N 1
ATOM 1513 C CA . HIS A 1 188 ? -1.027 -7.428 -11.308 1.00 90.75 188 HIS A CA 1
ATOM 1514 C C . HIS A 1 188 ? -0.577 -6.401 -12.360 1.00 90.75 188 HIS A C 1
ATOM 1516 O O . HIS A 1 188 ? -0.805 -6.624 -13.547 1.00 90.75 188 HIS A O 1
ATOM 1522 N N . GLY A 1 189 ? 0.037 -5.286 -11.952 1.00 89.62 189 GLY A N 1
ATOM 1523 C CA . GLY A 1 189 ? 0.567 -4.277 -12.869 1.00 89.62 189 GLY A CA 1
ATOM 1524 C C . GLY A 1 189 ? -0.503 -3.464 -13.604 1.00 89.62 189 GLY A C 1
ATOM 1525 O O . GLY A 1 189 ? -0.225 -2.918 -14.669 1.00 89.62 189 GLY A O 1
ATOM 1526 N N . PHE A 1 190 ? -1.730 -3.376 -13.072 1.00 90.69 190 PHE A N 1
ATOM 1527 C CA . PHE A 1 190 ? -2.806 -2.615 -13.723 1.00 90.69 190 PHE A CA 1
ATOM 1528 C C . PHE A 1 190 ? -2.631 -1.099 -13.592 1.00 90.69 190 PHE A C 1
ATOM 1530 O O . PHE A 1 190 ? -3.125 -0.349 -14.431 1.00 90.69 190 PHE A O 1
ATOM 1537 N N . VAL A 1 191 ? -1.948 -0.644 -12.540 1.00 91.31 191 VAL A N 1
ATOM 1538 C CA . VAL A 1 191 ? -1.669 0.779 -12.328 1.00 91.31 191 VAL A CA 1
ATOM 1539 C C . VAL A 1 191 ? -0.514 1.209 -13.218 1.00 91.31 191 VAL A C 1
ATOM 1541 O O . VAL A 1 191 ? 0.597 0.690 -13.113 1.00 91.31 191 VAL A O 1
ATOM 1544 N N . THR A 1 192 ? -0.753 2.213 -14.051 1.00 88.94 192 THR A N 1
ATOM 1545 C CA . THR A 1 192 ? 0.293 2.859 -14.834 1.00 88.94 192 THR A CA 1
ATOM 1546 C C . THR A 1 192 ? 0.955 4.009 -14.059 1.00 88.94 192 THR A C 1
ATOM 1548 O O . THR A 1 192 ? 0.357 4.616 -13.166 1.00 88.94 192 THR A O 1
ATOM 1551 N N . PRO A 1 193 ? 2.211 4.346 -14.387 1.00 87.31 193 PRO A N 1
ATOM 1552 C CA . PRO A 1 193 ? 2.962 5.423 -13.745 1.00 87.31 193 PRO A CA 1
ATOM 1553 C C . PRO A 1 193 ? 2.208 6.761 -13.743 1.00 87.31 193 PRO A C 1
ATOM 1555 O O . PRO A 1 193 ? 1.956 7.354 -14.793 1.00 87.31 193 PRO A O 1
ATOM 1558 N N . GLY A 1 194 ? 1.907 7.264 -12.544 1.00 85.62 194 GLY A N 1
ATOM 1559 C CA . GLY A 1 194 ? 1.146 8.500 -12.323 1.00 85.62 194 GLY A CA 1
ATOM 1560 C C . GLY A 1 194 ? -0.331 8.308 -11.965 1.00 85.62 194 GLY A C 1
ATOM 1561 O O . GLY A 1 194 ? -0.955 9.282 -11.569 1.00 85.62 194 GLY A O 1
ATOM 1562 N N . GLU A 1 195 ? -0.879 7.092 -12.046 1.00 91.38 195 GLU A N 1
ATOM 1563 C CA . GLU A 1 195 ? -2.254 6.804 -11.594 1.00 91.38 195 GLU A CA 1
ATOM 1564 C C . GLU A 1 195 ? -2.345 6.579 -10.075 1.00 91.38 195 GLU A C 1
ATOM 1566 O O . GLU A 1 195 ? -3.421 6.680 -9.495 1.00 91.38 195 GLU A O 1
ATOM 1571 N N . LEU A 1 196 ? -1.224 6.305 -9.402 1.00 93.00 196 LEU A N 1
ATOM 1572 C CA . LEU A 1 196 ? -1.180 6.194 -7.945 1.00 93.00 196 LEU A CA 1
ATOM 1573 C C . LEU A 1 196 ? -0.719 7.510 -7.317 1.00 93.00 196 LEU A C 1
ATOM 1575 O O . LEU A 1 196 ? 0.402 7.960 -7.564 1.00 93.00 196 LEU A O 1
ATOM 1579 N N . SER A 1 197 ? -1.562 8.096 -6.465 1.00 92.81 197 SER A N 1
ATOM 1580 C CA . SER A 1 197 ? -1.195 9.269 -5.665 1.00 92.81 197 SER A CA 1
ATOM 1581 C C . SER A 1 197 ? -0.012 8.955 -4.746 1.00 92.81 197 SER A C 1
ATOM 1583 O O . SER A 1 197 ? -0.025 7.940 -4.051 1.00 92.81 197 SER A O 1
ATOM 1585 N N . THR A 1 198 ? 0.984 9.845 -4.685 1.00 91.81 198 THR A N 1
ATOM 1586 C CA . THR A 1 198 ? 2.158 9.692 -3.804 1.00 91.81 198 THR A CA 1
ATOM 1587 C C . THR A 1 198 ? 1.761 9.610 -2.332 1.00 91.81 198 THR A C 1
ATOM 1589 O O . THR A 1 198 ? 2.347 8.818 -1.605 1.00 91.81 198 THR A O 1
ATOM 1592 N N . ASN A 1 199 ? 0.692 10.323 -1.947 1.00 94.06 199 ASN A N 1
ATOM 1593 C CA . ASN A 1 199 ? 0.160 10.395 -0.581 1.00 94.06 199 ASN A CA 1
ATOM 1594 C C . ASN A 1 199 ? -0.188 9.026 0.021 1.00 94.06 199 ASN A C 1
ATOM 1596 O O . ASN A 1 199 ? -0.293 8.896 1.242 1.00 94.06 199 ASN A O 1
ATOM 1600 N N . ILE A 1 200 ? -0.393 8.001 -0.818 1.00 95.31 200 ILE A N 1
ATOM 1601 C CA . ILE A 1 200 ? -0.654 6.643 -0.341 1.00 95.31 200 ILE A CA 1
ATOM 1602 C C . ILE A 1 200 ? 0.511 6.105 0.492 1.00 95.31 200 ILE A C 1
ATOM 1604 O O . ILE A 1 200 ? 0.279 5.333 1.416 1.00 95.31 200 ILE A O 1
ATOM 1608 N N . VAL A 1 201 ? 1.749 6.513 0.197 1.00 95.62 201 VAL A N 1
ATOM 1609 C CA . VAL A 1 201 ? 2.936 6.032 0.908 1.00 95.62 201 VAL A CA 1
ATOM 1610 C C . VAL A 1 201 ? 2.936 6.578 2.328 1.00 95.62 201 VAL A C 1
ATOM 1612 O O . VAL A 1 201 ? 3.005 5.800 3.276 1.00 95.62 201 VAL A O 1
ATOM 1615 N N . GLU A 1 202 ? 2.773 7.888 2.501 1.00 95.69 202 GLU A N 1
ATOM 1616 C CA . GLU A 1 202 ? 2.661 8.510 3.820 1.00 95.69 202 GLU A CA 1
ATOM 1617 C C . GLU A 1 202 ? 1.448 7.970 4.588 1.00 95.69 202 GLU A C 1
ATOM 1619 O O . GLU A 1 202 ? 1.561 7.661 5.774 1.00 95.69 202 GLU A O 1
ATOM 1624 N N . GLY A 1 203 ? 0.309 7.783 3.910 1.00 96.75 203 GLY A N 1
ATOM 1625 C CA . GLY A 1 203 ? -0.878 7.161 4.496 1.00 96.75 203 GLY A CA 1
ATOM 1626 C C . GLY A 1 203 ? -0.613 5.745 5.016 1.00 96.75 203 GLY A C 1
ATOM 1627 O O . GLY A 1 203 ? -0.966 5.423 6.147 1.00 96.75 203 GLY A O 1
ATOM 1628 N N . LEU A 1 204 ? 0.072 4.902 4.240 1.00 97.81 204 LEU A N 1
ATOM 1629 C CA . LEU A 1 204 ? 0.442 3.553 4.671 1.00 97.81 204 LEU A CA 1
ATOM 1630 C C . LEU A 1 204 ? 1.469 3.562 5.817 1.00 97.81 204 LEU A C 1
ATOM 1632 O O . LEU A 1 204 ? 1.395 2.701 6.690 1.00 97.81 204 LEU A O 1
ATOM 1636 N N . VAL A 1 205 ? 2.397 4.526 5.868 1.00 97.50 205 VAL A N 1
ATOM 1637 C CA . VAL A 1 205 ? 3.325 4.664 7.008 1.00 97.50 205 VAL A CA 1
ATOM 1638 C C . VAL A 1 205 ? 2.553 5.014 8.281 1.00 97.50 205 VAL A C 1
ATOM 1640 O O . VAL A 1 205 ? 2.740 4.366 9.311 1.00 97.50 205 VAL A O 1
ATOM 1643 N N . VAL A 1 206 ? 1.638 5.986 8.211 1.00 97.88 206 VAL A N 1
ATOM 1644 C CA . VAL A 1 206 ? 0.770 6.336 9.346 1.00 97.88 206 VAL A CA 1
ATOM 1645 C C . VAL A 1 206 ? -0.109 5.146 9.735 1.00 97.88 206 VAL A C 1
ATOM 1647 O O . VAL A 1 206 ? -0.238 4.863 10.924 1.00 97.88 206 VAL A O 1
ATOM 1650 N N . LEU A 1 207 ? -0.631 4.372 8.776 1.00 98.19 207 LEU A N 1
ATOM 1651 C CA . LEU A 1 207 ? -1.351 3.125 9.054 1.00 98.19 207 LEU A CA 1
ATOM 1652 C C . LEU A 1 207 ? -0.493 2.142 9.859 1.00 98.19 207 LEU A C 1
ATOM 1654 O O . LEU A 1 207 ? -0.954 1.625 10.876 1.00 98.19 207 LEU A O 1
ATOM 1658 N N . PHE A 1 208 ? 0.751 1.894 9.438 1.00 97.56 208 PHE A N 1
ATOM 1659 C CA . PHE A 1 208 ? 1.655 0.974 10.133 1.00 97.56 208 PHE A CA 1
ATOM 1660 C C . PHE A 1 208 ? 1.911 1.430 11.564 1.00 97.56 208 PHE A C 1
ATOM 1662 O O . PHE A 1 208 ? 1.796 0.620 12.484 1.00 97.56 208 PHE A O 1
ATOM 1669 N N . ALA A 1 209 ? 2.194 2.716 11.762 1.00 96.88 209 ALA A N 1
ATOM 1670 C CA . ALA A 1 209 ? 2.418 3.274 13.086 1.00 96.88 209 ALA A CA 1
ATOM 1671 C C . ALA A 1 209 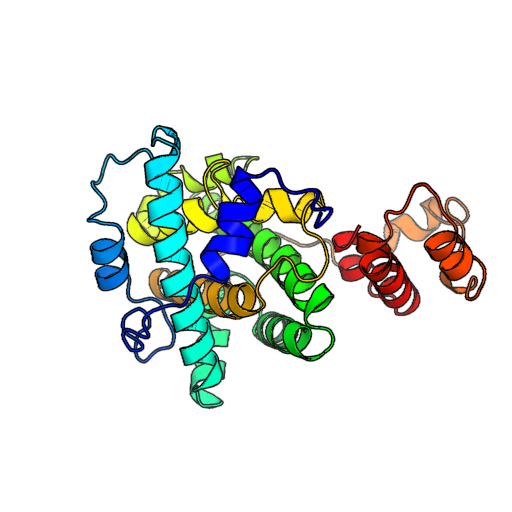? 1.171 3.196 13.977 1.00 96.88 209 ALA A C 1
ATOM 1673 O O . ALA A 1 209 ? 1.267 2.843 15.149 1.00 96.88 209 ALA A O 1
ATOM 1674 N N . SER A 1 210 ? -0.008 3.461 13.414 1.00 97.75 210 SER A N 1
ATOM 1675 C CA . SER A 1 210 ? -1.285 3.414 14.138 1.00 97.75 210 SER A CA 1
ATOM 1676 C C . SER A 1 210 ? -1.611 2.005 14.615 1.00 97.75 210 SER A C 1
ATOM 1678 O O . SER A 1 210 ? -1.979 1.801 15.763 1.00 97.75 210 SER A O 1
ATOM 1680 N N . LEU A 1 211 ? -1.405 1.007 13.758 1.00 96.94 211 LEU A N 1
ATOM 1681 C CA . LEU A 1 211 ? -1.530 -0.398 14.139 1.00 96.94 211 LEU A CA 1
ATOM 1682 C C . LEU A 1 211 ? -0.443 -0.802 15.151 1.00 96.94 211 LEU A C 1
ATOM 1684 O O . LEU A 1 211 ? -0.708 -1.556 16.081 1.00 96.94 211 LEU A O 1
ATOM 1688 N N . GLY A 1 212 ? 0.774 -0.270 15.013 1.00 95.31 212 GLY A N 1
ATOM 1689 C CA . GLY A 1 212 ? 1.863 -0.477 15.971 1.00 95.31 212 GLY A CA 1
ATOM 1690 C C . GLY A 1 212 ? 1.541 0.058 17.364 1.00 95.31 212 GLY A C 1
ATOM 1691 O O . GLY A 1 212 ? 1.876 -0.577 18.364 1.00 95.31 212 GLY A O 1
ATOM 1692 N N . GLN A 1 213 ? 0.829 1.183 17.431 1.00 95.06 213 GLN A N 1
ATOM 1693 C CA . GLN A 1 213 ? 0.322 1.758 18.673 1.00 95.06 213 GLN A CA 1
ATOM 1694 C C . GLN A 1 213 ? -0.697 0.830 19.353 1.00 95.06 213 GLN A C 1
ATOM 1696 O O . GLN A 1 213 ? -0.579 0.590 20.556 1.00 95.06 213 GLN A O 1
ATOM 1701 N N . GLU A 1 214 ? -1.633 0.245 18.596 1.00 94.06 214 GLU A N 1
ATOM 1702 C CA . GLU A 1 214 ? -2.604 -0.737 19.119 1.00 94.06 214 GLU A CA 1
ATOM 1703 C C . GLU A 1 214 ? -1.920 -1.995 19.685 1.00 94.06 214 GLU A C 1
ATOM 1705 O O . GLU A 1 214 ? -2.399 -2.606 20.639 1.00 94.06 214 GLU A O 1
ATOM 1710 N N . LEU A 1 215 ? -0.753 -2.367 19.148 1.00 92.25 215 LEU A N 1
ATOM 1711 C CA . LEU A 1 215 ? 0.021 -3.520 19.617 1.00 92.25 215 LEU A CA 1
ATOM 1712 C C . LEU A 1 215 ? 0.762 -3.278 20.939 1.00 92.25 215 LEU A C 1
ATOM 1714 O O . LEU A 1 215 ? 1.286 -4.240 21.502 1.00 92.25 215 LEU A O 1
ATOM 1718 N N . GLN A 1 216 ? 0.831 -2.037 21.436 1.00 84.12 216 GLN A N 1
ATOM 1719 C CA . GLN A 1 216 ? 1.425 -1.681 22.734 1.00 84.12 216 GLN A CA 1
ATOM 1720 C C . GLN A 1 216 ? 2.800 -2.337 22.996 1.00 84.12 216 GLN A C 1
ATOM 1722 O O . GLN A 1 216 ? 3.057 -2.859 24.081 1.00 84.12 216 GLN A O 1
ATOM 1727 N N . TYR A 1 217 ? 3.692 -2.336 22.000 1.00 69.62 217 TYR A N 1
ATOM 1728 C CA . TYR A 1 217 ? 5.040 -2.931 22.076 1.00 69.62 217 TYR A CA 1
ATOM 1729 C C . TYR A 1 217 ? 5.092 -4.459 22.265 1.00 69.62 217 TYR A C 1
ATOM 1731 O O . TYR A 1 217 ? 6.119 -5.000 22.686 1.00 69.62 217 TYR A O 1
ATOM 1739 N N . GLN A 1 218 ? 4.029 -5.191 21.925 1.00 78.75 218 GLN A N 1
ATOM 1740 C CA . GLN A 1 218 ? 4.100 -6.650 21.861 1.00 78.75 218 GLN A CA 1
ATOM 1741 C C . GLN A 1 218 ? 5.153 -7.090 20.836 1.00 78.75 218 GLN A C 1
ATOM 1743 O O . GLN A 1 218 ? 5.084 -6.755 19.652 1.00 78.75 218 GLN A O 1
ATOM 1748 N N . ALA A 1 219 ? 6.131 -7.875 21.290 1.00 80.69 219 ALA A N 1
ATOM 1749 C CA . ALA A 1 219 ? 7.145 -8.440 20.414 1.00 80.69 219 ALA A CA 1
ATOM 1750 C C . ALA A 1 219 ? 6.514 -9.502 19.501 1.00 80.69 219 ALA A C 1
ATOM 1752 O O . ALA A 1 219 ? 6.235 -10.623 19.929 1.00 80.69 219 ALA A O 1
ATOM 1753 N N . ILE A 1 220 ? 6.297 -9.150 18.233 1.00 87.06 220 ILE A N 1
ATOM 1754 C CA . ILE A 1 220 ? 5.746 -10.075 17.242 1.00 87.06 220 ILE A CA 1
ATOM 1755 C C . ILE A 1 220 ? 6.884 -10.928 16.660 1.00 87.06 220 ILE A C 1
ATOM 1757 O O . ILE A 1 220 ? 7.846 -10.379 16.110 1.00 87.06 220 ILE A O 1
ATOM 1761 N N . PRO A 1 221 ? 6.791 -12.268 16.721 1.00 83.38 221 PRO A N 1
ATOM 1762 C CA . PRO A 1 221 ? 7.800 -13.141 16.140 1.00 83.38 221 PRO A CA 1
ATOM 1763 C C . PRO A 1 221 ? 7.850 -12.958 14.621 1.00 83.38 221 PRO A C 1
ATOM 1765 O O . PRO A 1 221 ? 6.868 -13.178 13.912 1.00 83.38 221 PRO A O 1
ATOM 1768 N N . LYS A 1 222 ? 9.015 -12.579 14.094 1.00 84.38 222 LYS A N 1
ATOM 1769 C CA . LYS A 1 222 ? 9.216 -12.435 12.650 1.00 84.38 222 LYS A CA 1
ATOM 1770 C C . LYS A 1 222 ? 9.553 -13.797 12.051 1.00 84.38 222 LYS A C 1
ATOM 1772 O O . LYS A 1 222 ? 10.543 -14.423 12.427 1.00 84.38 222 LYS A O 1
ATOM 1777 N N . ARG A 1 223 ? 8.744 -14.260 11.092 1.00 84.50 223 ARG A N 1
ATOM 1778 C CA . ARG A 1 223 ? 9.078 -15.451 10.294 1.00 84.50 223 ARG A CA 1
ATOM 1779 C C . ARG A 1 223 ? 10.458 -15.275 9.628 1.00 84.50 223 ARG A C 1
ATOM 1781 O O . ARG A 1 223 ? 10.772 -14.149 9.223 1.00 84.50 223 ARG A O 1
ATOM 1788 N N . PRO A 1 224 ? 11.243 -16.349 9.422 1.00 81.00 224 PRO A N 1
ATOM 1789 C CA . PRO A 1 224 ? 12.496 -16.277 8.672 1.00 81.00 224 PRO A CA 1
ATOM 1790 C C . PRO A 1 224 ? 12.275 -15.745 7.254 1.00 81.00 224 PRO A C 1
ATOM 1792 O O . PRO A 1 224 ? 11.291 -16.100 6.594 1.00 81.00 224 PRO A O 1
ATOM 1795 N N . GLN A 1 225 ? 13.172 -14.880 6.790 1.00 76.62 225 GLN A N 1
ATOM 1796 C CA . GLN A 1 225 ? 13.251 -14.461 5.393 1.00 76.62 225 GLN A CA 1
ATOM 1797 C C . GLN A 1 225 ? 14.394 -15.216 4.712 1.00 76.62 225 GLN A C 1
ATOM 1799 O O . GLN A 1 225 ? 15.396 -15.548 5.345 1.00 76.62 225 GLN A O 1
ATOM 1804 N N . PHE A 1 226 ? 14.243 -15.503 3.421 1.00 74.44 226 PHE A N 1
ATOM 1805 C CA . PHE A 1 226 ? 15.359 -16.000 2.626 1.00 74.44 226 PHE A CA 1
ATOM 1806 C C . PHE A 1 226 ? 16.302 -14.832 2.343 1.00 74.44 226 PHE A C 1
ATOM 1808 O O . PHE A 1 226 ? 16.000 -13.978 1.518 1.00 74.44 226 PHE A O 1
ATOM 1815 N N . CYS A 1 227 ? 17.426 -14.787 3.057 1.00 66.88 227 CYS A N 1
ATOM 1816 C CA . CYS A 1 227 ? 18.395 -13.695 2.933 1.00 66.88 227 CYS A CA 1
ATOM 1817 C C . CYS A 1 227 ? 19.393 -13.903 1.786 1.00 66.88 227 CYS A C 1
ATOM 1819 O O . CYS A 1 227 ? 20.056 -12.958 1.376 1.00 66.88 227 CYS A O 1
ATOM 1821 N N . SER A 1 228 ? 19.535 -15.134 1.284 1.00 73.75 228 SER A N 1
ATOM 1822 C CA . SER A 1 228 ? 20.444 -15.449 0.185 1.00 73.75 228 SER A CA 1
ATOM 1823 C C . SER A 1 228 ? 19.942 -16.632 -0.634 1.00 73.75 228 SER A C 1
ATOM 1825 O O . SER A 1 228 ? 19.494 -17.650 -0.096 1.00 73.75 228 SER A O 1
ATOM 1827 N N . PHE A 1 229 ? 20.060 -16.487 -1.951 1.00 77.00 229 PHE A N 1
ATOM 1828 C CA . PHE A 1 229 ? 19.817 -17.535 -2.937 1.00 77.00 229 PHE A CA 1
ATOM 1829 C C . PHE A 1 229 ? 21.129 -18.118 -3.482 1.00 77.00 229 PHE A C 1
ATOM 1831 O O . PHE A 1 229 ? 21.099 -18.881 -4.441 1.00 77.00 229 PHE A O 1
ATOM 1838 N N . GLU A 1 230 ? 22.278 -17.822 -2.858 1.00 82.44 230 GLU A N 1
ATOM 1839 C CA . GLU A 1 230 ? 23.601 -18.272 -3.324 1.00 82.44 230 GLU A CA 1
ATOM 1840 C C . GLU A 1 230 ? 23.699 -19.785 -3.501 1.00 82.44 230 GLU A C 1
ATOM 1842 O O . GLU A 1 230 ? 24.350 -20.259 -4.430 1.00 82.44 230 GLU A O 1
ATOM 1847 N N . LYS A 1 231 ? 23.001 -20.551 -2.654 1.00 83.94 231 LYS A N 1
ATOM 1848 C CA . LYS A 1 231 ? 22.942 -22.013 -2.762 1.00 83.94 231 LYS A CA 1
ATOM 1849 C C . LYS A 1 231 ? 22.382 -22.508 -4.103 1.00 83.94 231 LYS A C 1
ATOM 1851 O O . LYS A 1 231 ? 22.669 -23.632 -4.482 1.00 83.94 231 LYS A O 1
ATOM 1856 N N . PHE A 1 232 ? 21.611 -21.679 -4.809 1.00 84.50 232 PHE A N 1
ATOM 1857 C CA . PHE A 1 232 ? 21.050 -21.986 -6.124 1.00 84.50 232 PHE A CA 1
ATOM 1858 C C . PHE A 1 232 ? 21.920 -21.460 -7.278 1.00 84.50 232 PHE A C 1
ATOM 1860 O O . PHE A 1 232 ? 21.645 -21.773 -8.431 1.00 84.50 232 PHE A O 1
ATOM 1867 N N . HIS A 1 233 ? 22.985 -20.683 -7.024 1.00 83.69 233 HIS A N 1
ATOM 1868 C CA . HIS A 1 233 ? 23.802 -20.099 -8.100 1.00 83.69 233 HIS A CA 1
ATOM 1869 C C . HIS A 1 233 ? 24.403 -21.153 -9.034 1.00 83.69 233 HIS A C 1
ATOM 1871 O O . HIS A 1 233 ? 24.446 -20.935 -10.242 1.00 83.69 233 HIS A 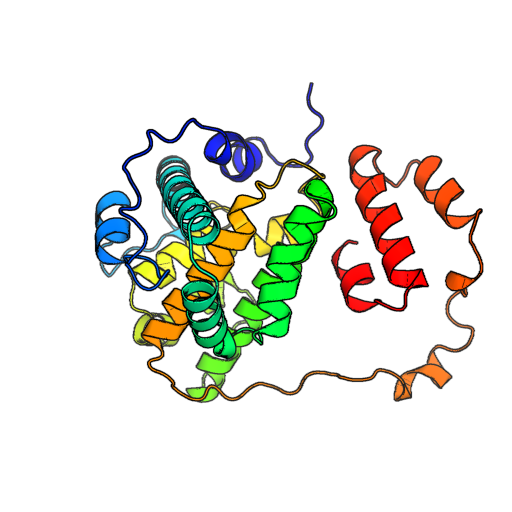O 1
ATOM 1877 N N . SER A 1 234 ? 24.866 -22.289 -8.504 1.00 86.75 234 SER A N 1
ATOM 1878 C CA . SER A 1 234 ? 25.404 -23.379 -9.326 1.00 86.75 234 SER A CA 1
ATOM 1879 C C . SER A 1 234 ? 24.343 -23.999 -10.232 1.00 86.75 234 SER A C 1
ATOM 1881 O O . SER A 1 234 ? 24.652 -24.329 -11.371 1.00 86.75 234 SER A O 1
ATOM 1883 N N . GLU A 1 235 ? 23.108 -24.123 -9.742 1.00 87.69 235 GLU A N 1
ATOM 1884 C CA . GLU A 1 235 ? 21.967 -24.664 -10.492 1.00 87.69 235 GLU A CA 1
ATOM 1885 C C . GLU A 1 235 ? 21.483 -23.699 -11.580 1.00 87.69 235 GLU A C 1
ATOM 1887 O O . GLU A 1 235 ? 21.024 -24.132 -12.631 1.00 87.69 235 GLU A O 1
ATOM 1892 N N . LEU A 1 236 ? 21.616 -22.390 -11.349 1.00 82.81 236 LEU A N 1
ATOM 1893 C CA . LEU A 1 236 ? 21.175 -21.344 -12.273 1.00 82.81 236 LEU A CA 1
ATOM 1894 C C . LEU A 1 236 ? 22.264 -20.894 -13.259 1.00 82.81 236 LEU A C 1
ATOM 1896 O O . LEU A 1 236 ? 21.984 -20.140 -14.196 1.00 82.81 236 LEU A O 1
ATOM 1900 N N . LYS A 1 237 ? 23.514 -21.335 -13.073 1.00 83.69 237 LYS A N 1
ATOM 1901 C CA . LYS A 1 237 ? 24.646 -20.911 -13.903 1.00 83.69 237 LYS A CA 1
ATOM 1902 C C . LYS A 1 237 ? 24.436 -21.332 -15.358 1.00 83.69 237 LYS A C 1
ATOM 1904 O O . LYS A 1 237 ? 24.439 -22.516 -15.677 1.00 83.69 237 LYS A O 1
ATOM 1909 N N . GLY A 1 238 ? 24.320 -20.347 -16.248 1.00 83.81 238 GLY A N 1
ATOM 1910 C CA . GLY A 1 238 ? 24.114 -20.572 -17.682 1.00 83.81 238 GLY A CA 1
ATOM 1911 C C . GLY A 1 238 ? 22.683 -20.959 -18.068 1.00 83.81 238 GLY A C 1
ATOM 1912 O O . GLY A 1 238 ? 22.448 -21.236 -19.239 1.00 83.81 238 GLY A O 1
ATOM 1913 N N . VAL A 1 239 ? 21.735 -20.963 -17.120 1.00 87.50 239 VAL A N 1
ATOM 1914 C CA . VAL A 1 239 ? 20.304 -21.179 -17.402 1.00 87.50 239 VAL A CA 1
ATOM 1915 C C . VAL A 1 239 ? 19.669 -19.918 -17.985 1.00 87.50 239 VAL A C 1
ATOM 1917 O O . VAL A 1 239 ? 18.893 -19.994 -18.933 1.00 87.50 239 VAL A O 1
ATOM 1920 N N . PHE A 1 240 ? 20.023 -18.756 -17.434 1.00 82.31 240 PHE A N 1
ATOM 1921 C CA . PHE A 1 240 ? 19.519 -17.455 -17.866 1.00 82.31 240 PHE A CA 1
ATOM 1922 C C . PHE A 1 240 ? 20.640 -16.602 -18.473 1.00 82.31 240 PHE A C 1
ATOM 1924 O O . PHE A 1 240 ? 21.793 -16.718 -18.040 1.00 82.31 240 PHE A O 1
ATOM 1931 N N . PRO A 1 241 ? 20.328 -15.745 -19.464 1.00 82.06 241 PRO A N 1
ATOM 1932 C CA . PRO A 1 241 ? 21.298 -14.808 -20.015 1.00 82.06 241 PRO A CA 1
ATOM 1933 C C . PRO A 1 241 ? 21.738 -13.788 -18.958 1.00 82.06 241 PRO A C 1
ATOM 1935 O O . PRO A 1 241 ? 20.938 -13.338 -18.136 1.00 82.06 241 PRO A O 1
ATOM 1938 N N . ASP A 1 242 ? 23.011 -13.391 -19.001 1.00 83.50 242 ASP A N 1
ATOM 1939 C CA . ASP A 1 242 ? 23.522 -12.316 -18.150 1.00 83.50 242 ASP A CA 1
ATOM 1940 C C . ASP A 1 242 ? 23.157 -10.947 -18.735 1.00 83.50 242 ASP A C 1
ATOM 1942 O O . ASP A 1 242 ? 23.882 -10.368 -19.551 1.00 83.50 242 ASP A O 1
ATOM 1946 N N . LEU A 1 243 ? 22.022 -10.419 -18.279 1.00 86.94 243 LEU A N 1
ATOM 1947 C CA . LEU A 1 243 ? 21.518 -9.116 -18.706 1.00 86.94 243 LEU A CA 1
ATOM 1948 C C . LEU A 1 243 ? 22.361 -7.941 -18.179 1.00 86.94 243 LEU A C 1
ATOM 1950 O O . LEU A 1 243 ? 22.202 -6.825 -18.666 1.00 86.94 243 LEU A O 1
ATOM 1954 N N . THR A 1 244 ? 23.278 -8.146 -17.221 1.00 85.38 244 THR A N 1
ATOM 1955 C CA . THR A 1 244 ? 24.071 -7.038 -16.646 1.00 85.38 244 THR A CA 1
ATOM 1956 C C . THR A 1 244 ? 25.028 -6.408 -17.660 1.00 85.38 244 THR A C 1
ATOM 1958 O O . THR A 1 244 ? 25.347 -5.220 -17.560 1.00 85.38 244 THR A O 1
ATOM 1961 N N . SER A 1 245 ? 25.436 -7.188 -18.664 1.00 85.94 245 SER A N 1
ATOM 1962 C CA . SER A 1 245 ? 26.308 -6.764 -19.763 1.00 85.94 245 SER A CA 1
ATOM 1963 C C . SER A 1 245 ? 25.567 -6.069 -20.916 1.00 85.94 245 SER A C 1
ATOM 1965 O O . SER A 1 245 ? 26.192 -5.345 -21.687 1.00 85.94 245 SER A O 1
ATOM 1967 N N . GLN A 1 246 ? 24.246 -6.240 -21.011 1.00 88.25 246 GLN A N 1
ATOM 1968 C CA . GLN A 1 246 ? 23.428 -5.868 -22.174 1.00 88.25 246 GLN A CA 1
ATOM 1969 C C . GLN A 1 246 ? 22.913 -4.427 -22.060 1.00 88.25 246 GLN A C 1
ATOM 1971 O O . GLN A 1 246 ? 21.740 -4.176 -21.784 1.00 88.25 246 GLN A O 1
ATOM 1976 N N . SER A 1 247 ? 23.821 -3.455 -22.161 1.00 87.12 247 SER A N 1
ATOM 1977 C CA . SER A 1 247 ? 23.500 -2.051 -21.868 1.00 87.12 247 SER A CA 1
ATOM 1978 C C . SER A 1 247 ? 22.727 -1.331 -22.974 1.00 87.12 247 SER A C 1
ATOM 1980 O O . SER A 1 247 ? 22.154 -0.286 -22.678 1.00 87.12 247 SER A O 1
ATOM 1982 N N . GLU A 1 248 ? 22.691 -1.869 -24.195 1.00 91.12 248 GLU A N 1
ATOM 1983 C CA . GLU A 1 248 ? 22.008 -1.256 -25.345 1.00 91.12 248 GLU A CA 1
ATOM 1984 C C . GLU A 1 248 ? 20.829 -2.113 -25.822 1.00 91.12 248 GLU A C 1
ATOM 1986 O O . GLU A 1 248 ? 19.745 -1.591 -26.071 1.00 91.12 248 GLU A O 1
ATOM 1991 N N . GLU A 1 249 ? 21.002 -3.436 -25.855 1.00 92.81 249 GLU A N 1
ATOM 1992 C CA . GLU A 1 249 ? 20.026 -4.383 -26.393 1.00 92.81 249 GLU A CA 1
ATOM 1993 C C . GLU A 1 249 ? 18.736 -4.419 -25.569 1.00 92.81 249 GLU A C 1
ATOM 1995 O O . GLU A 1 249 ? 17.639 -4.438 -26.122 1.00 92.81 249 GLU A O 1
ATOM 2000 N N . VAL A 1 250 ? 18.842 -4.413 -24.235 1.00 93.19 250 VAL A N 1
ATOM 2001 C CA . VAL A 1 250 ? 17.659 -4.462 -23.363 1.00 93.19 250 VAL A CA 1
ATOM 2002 C C . VAL A 1 250 ? 16.847 -3.161 -23.437 1.00 93.19 250 VAL A C 1
ATOM 2004 O O . VAL A 1 250 ? 15.635 -3.257 -23.638 1.00 93.19 250 VAL A O 1
ATOM 2007 N N . PRO A 1 251 ? 17.445 -1.954 -23.331 1.00 94.44 251 PRO A N 1
ATOM 2008 C CA . PRO A 1 251 ? 16.713 -0.710 -23.572 1.00 94.44 251 PRO A CA 1
ATOM 2009 C C . PRO A 1 251 ? 16.047 -0.640 -24.952 1.00 94.44 251 PRO A C 1
ATOM 2011 O O . PRO A 1 251 ? 14.896 -0.216 -25.032 1.00 94.44 251 PRO A O 1
ATOM 2014 N N . ASP A 1 252 ? 16.720 -1.096 -26.015 1.00 94.94 252 ASP A N 1
ATOM 2015 C CA . ASP A 1 252 ? 16.138 -1.140 -27.363 1.00 94.94 252 ASP A CA 1
ATOM 2016 C C . ASP A 1 252 ? 14.925 -2.082 -27.430 1.00 94.94 252 ASP A C 1
ATOM 2018 O O . ASP A 1 252 ? 13.877 -1.710 -27.958 1.00 94.94 252 ASP A O 1
ATOM 2022 N N . ILE A 1 253 ? 14.999 -3.263 -26.802 1.00 94.50 253 ILE A N 1
ATOM 2023 C CA . ILE A 1 253 ? 13.853 -4.178 -26.679 1.00 94.50 253 ILE A CA 1
ATOM 2024 C C . ILE A 1 253 ? 12.701 -3.513 -25.917 1.00 94.50 253 ILE A C 1
ATOM 2026 O O . ILE A 1 253 ? 11.554 -3.618 -26.346 1.00 94.50 253 ILE A O 1
ATOM 2030 N N . ILE A 1 254 ? 12.968 -2.825 -24.803 1.00 95.12 254 ILE A N 1
ATOM 2031 C CA . ILE A 1 254 ? 11.922 -2.142 -24.022 1.00 95.12 254 ILE A CA 1
ATOM 2032 C C . ILE A 1 254 ? 11.219 -1.071 -24.870 1.00 95.12 254 ILE A C 1
ATOM 2034 O O . ILE A 1 254 ? 9.995 -0.937 -24.809 1.00 95.12 254 ILE A O 1
ATOM 2038 N N . GLU A 1 255 ? 11.977 -0.339 -25.685 1.00 95.00 255 GLU A N 1
ATOM 2039 C CA . GLU A 1 255 ? 11.460 0.763 -26.495 1.00 95.00 255 GLU A CA 1
ATOM 2040 C C . GLU A 1 255 ? 10.761 0.305 -27.784 1.00 95.00 255 GLU A C 1
ATOM 2042 O O . GLU A 1 255 ? 9.806 0.939 -28.239 1.00 95.00 255 GLU A O 1
ATOM 2047 N N . THR A 1 256 ? 11.183 -0.812 -28.374 1.00 95.12 256 THR A N 1
ATOM 2048 C CA . THR A 1 256 ? 10.652 -1.295 -29.660 1.00 95.12 256 THR A CA 1
ATOM 2049 C C . THR A 1 256 ? 9.627 -2.421 -29.522 1.00 95.12 256 THR A C 1
ATOM 2051 O O . THR A 1 256 ? 8.859 -2.669 -30.454 1.00 95.12 256 THR A O 1
ATOM 2054 N N . SER A 1 257 ? 9.564 -3.092 -28.367 1.00 94.31 257 SER A N 1
ATOM 2055 C CA . SER A 1 257 ? 8.666 -4.228 -28.149 1.00 94.31 257 SER A CA 1
ATOM 2056 C C . SER A 1 257 ? 7.192 -3.835 -28.257 1.00 94.31 257 SER A C 1
ATOM 2058 O O . SER A 1 257 ? 6.716 -2.899 -27.613 1.00 94.31 257 SER A O 1
ATOM 2060 N N . LEU A 1 258 ? 6.444 -4.635 -29.020 1.00 92.88 258 LEU A N 1
ATOM 2061 C CA . LEU A 1 258 ? 4.982 -4.568 -29.103 1.00 92.88 258 LEU A CA 1
ATOM 2062 C C . LEU A 1 258 ? 4.290 -5.199 -27.88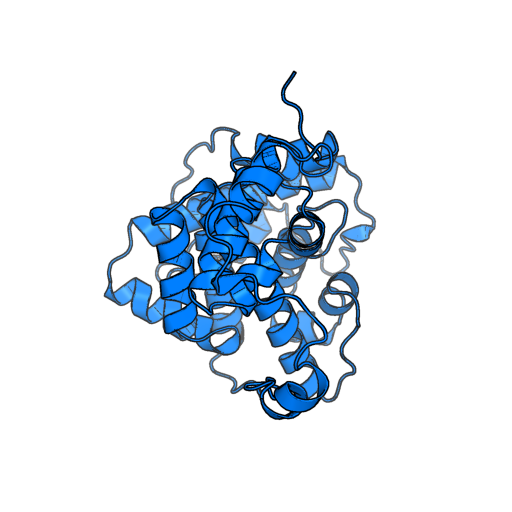2 1.00 92.88 258 LEU A C 1
ATOM 2064 O O . LEU A 1 258 ? 3.086 -5.031 -27.708 1.00 92.88 258 LEU A O 1
ATOM 2068 N N . TYR A 1 259 ? 5.036 -5.933 -27.050 1.00 89.88 259 TYR A N 1
ATOM 2069 C CA . TYR A 1 259 ? 4.517 -6.618 -25.863 1.00 89.88 259 TYR A CA 1
ATOM 2070 C C . TYR A 1 259 ? 4.628 -5.779 -24.590 1.00 89.88 259 TYR A C 1
ATOM 2072 O O . TYR A 1 259 ? 3.999 -6.116 -23.591 1.00 89.88 259 TYR A O 1
ATOM 2080 N N . ILE A 1 260 ? 5.423 -4.704 -24.615 1.00 90.50 260 ILE A N 1
ATOM 2081 C CA . ILE A 1 260 ? 5.565 -3.778 -23.491 1.00 90.50 260 ILE A CA 1
ATOM 2082 C C . ILE A 1 260 ? 4.756 -2.526 -23.821 1.00 90.50 260 ILE A C 1
ATOM 2084 O O . ILE A 1 260 ? 5.152 -1.752 -24.701 1.00 90.50 260 ILE A O 1
ATOM 2088 N N . PRO A 1 261 ? 3.630 -2.288 -23.130 1.00 88.56 261 PRO A N 1
ATOM 2089 C CA . PRO A 1 261 ? 2.845 -1.103 -23.400 1.00 88.56 261 PRO A CA 1
ATOM 2090 C C . PRO A 1 261 ? 3.631 0.171 -23.107 1.00 88.56 261 PRO A C 1
ATOM 2092 O O . PRO A 1 261 ? 4.366 0.245 -22.122 1.00 88.56 261 PRO A O 1
ATOM 2095 N N . VAL A 1 262 ? 3.432 1.202 -23.933 1.00 89.50 262 VAL A N 1
ATOM 2096 C CA . VAL A 1 262 ? 4.199 2.461 -23.880 1.00 89.50 262 VAL A CA 1
ATOM 2097 C C . VAL A 1 262 ? 4.209 3.071 -22.476 1.00 89.50 262 VAL A C 1
ATOM 2099 O O . VAL A 1 262 ? 5.256 3.490 -21.990 1.00 89.50 262 VAL A O 1
ATOM 2102 N N . LYS A 1 263 ? 3.063 3.068 -21.784 1.00 86.12 263 LYS A N 1
ATOM 2103 C CA . LYS A 1 263 ? 2.949 3.602 -20.419 1.00 86.12 263 LYS A CA 1
ATOM 2104 C C . LYS A 1 263 ? 3.714 2.791 -19.373 1.00 86.12 263 LYS A C 1
ATOM 2106 O O . LYS A 1 263 ? 4.166 3.363 -18.386 1.00 86.12 263 LYS A O 1
ATOM 2111 N N . SER A 1 264 ? 3.880 1.490 -19.587 1.00 88.31 264 SER A N 1
ATOM 2112 C CA . SER A 1 264 ? 4.592 0.607 -18.663 1.00 88.31 264 SER A CA 1
ATOM 2113 C C . SER A 1 264 ? 6.101 0.614 -18.899 1.00 88.31 264 SER A C 1
ATOM 2115 O O . SER A 1 264 ? 6.836 0.204 -18.008 1.00 88.31 264 SER A O 1
ATOM 2117 N N . ARG A 1 265 ? 6.598 1.124 -20.037 1.00 91.31 265 ARG A N 1
ATOM 2118 C CA . ARG A 1 265 ? 8.038 1.128 -20.373 1.00 91.31 265 ARG A CA 1
ATOM 2119 C C . ARG A 1 265 ? 8.922 1.717 -19.284 1.00 91.31 265 ARG A C 1
ATOM 2121 O O . ARG A 1 265 ? 9.968 1.157 -19.001 1.00 91.31 265 ARG A O 1
ATOM 2128 N N . VAL A 1 266 ? 8.491 2.791 -18.621 1.00 91.56 266 VAL A N 1
ATOM 2129 C CA . VAL A 1 266 ? 9.271 3.384 -17.521 1.00 91.56 266 VAL A CA 1
ATOM 2130 C C . VAL A 1 266 ? 9.441 2.422 -16.335 1.00 91.56 266 VAL A C 1
ATOM 2132 O O . VAL A 1 266 ? 10.498 2.431 -15.713 1.00 91.56 266 VAL A O 1
ATOM 2135 N N . LEU A 1 267 ? 8.468 1.542 -16.062 1.00 92.06 267 LEU A N 1
ATOM 2136 C CA . LEU A 1 267 ? 8.611 0.486 -15.050 1.00 92.06 267 LEU A CA 1
ATOM 2137 C C . LEU A 1 267 ? 9.640 -0.557 -15.489 1.00 92.06 267 LEU A C 1
ATOM 2139 O O . LEU A 1 267 ? 10.498 -0.928 -14.698 1.00 92.06 267 LEU A O 1
ATOM 2143 N N . TRP A 1 268 ? 9.608 -0.967 -16.760 1.00 93.88 268 TRP A N 1
ATOM 2144 C CA . TRP A 1 268 ? 10.567 -1.922 -17.326 1.00 93.88 268 TRP A CA 1
ATOM 2145 C C . TRP A 1 268 ? 11.994 -1.375 -17.347 1.00 93.88 268 TRP A C 1
ATOM 2147 O O . TRP A 1 268 ? 12.923 -2.060 -16.920 1.00 93.88 268 TRP A O 1
ATOM 2157 N N . THR A 1 269 ? 12.169 -0.124 -17.773 1.00 93.94 269 THR A N 1
ATOM 2158 C CA . THR A 1 269 ? 13.457 0.572 -17.717 1.00 93.94 269 THR A CA 1
ATOM 2159 C C . THR A 1 269 ? 13.962 0.625 -16.281 1.00 93.94 269 THR A C 1
ATOM 2161 O O . THR A 1 269 ? 15.109 0.259 -16.022 1.00 93.94 269 THR A O 1
ATOM 2164 N N . LYS A 1 270 ? 13.096 0.986 -15.324 1.00 93.69 270 LYS A N 1
ATOM 2165 C CA . LYS A 1 270 ? 13.493 1.055 -13.918 1.00 93.69 270 LYS A CA 1
ATOM 2166 C C . LYS A 1 270 ? 13.846 -0.309 -13.337 1.00 93.69 270 LYS A C 1
ATOM 2168 O O . LYS A 1 270 ? 14.859 -0.441 -12.653 1.00 9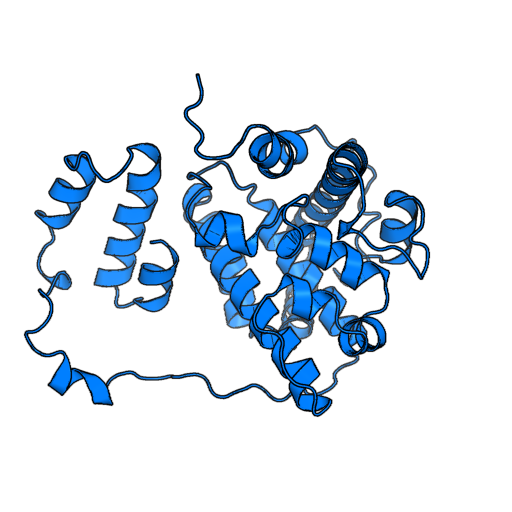3.69 270 LYS A O 1
ATOM 2173 N N . ALA A 1 271 ? 13.059 -1.336 -13.640 1.00 94.38 271 ALA A N 1
ATOM 2174 C CA . ALA A 1 271 ? 13.339 -2.706 -13.236 1.00 94.38 271 ALA A CA 1
ATOM 2175 C C . ALA A 1 271 ? 14.704 -3.169 -13.763 1.00 94.38 271 ALA A C 1
ATOM 2177 O O . ALA A 1 271 ? 15.465 -3.794 -13.021 1.00 94.38 271 ALA A O 1
ATOM 2178 N N . PHE A 1 272 ? 15.058 -2.811 -14.999 1.00 95.00 272 PHE A N 1
ATOM 2179 C CA . PHE A 1 272 ? 16.365 -3.125 -15.568 1.00 95.00 272 PHE A CA 1
ATOM 2180 C C . PHE A 1 272 ? 17.515 -2.353 -14.898 1.00 95.00 272 PHE A C 1
ATOM 2182 O O . PHE A 1 272 ? 18.551 -2.944 -14.592 1.00 95.00 272 PHE A O 1
ATOM 2189 N N . GLU A 1 273 ? 17.342 -1.066 -14.586 1.00 93.56 273 GLU A N 1
ATOM 2190 C CA . GLU A 1 273 ? 18.324 -0.296 -13.805 1.00 93.56 273 GLU A CA 1
ATOM 2191 C C . GLU A 1 273 ? 18.587 -0.931 -12.432 1.00 93.56 273 GLU A C 1
ATOM 2193 O O . GLU A 1 273 ? 19.740 -1.143 -12.045 1.00 93.56 273 GLU A O 1
ATOM 2198 N N . LEU A 1 274 ? 17.518 -1.284 -11.710 1.00 93.25 274 LEU A N 1
ATOM 2199 C CA . LEU A 1 274 ? 17.595 -1.964 -10.416 1.00 93.25 274 LEU A CA 1
ATOM 2200 C C . LEU A 1 274 ? 18.301 -3.321 -10.550 1.00 93.25 274 LEU A C 1
ATOM 2202 O O . LEU A 1 274 ? 19.158 -3.655 -9.730 1.00 93.25 274 LEU A O 1
ATOM 2206 N N . PHE A 1 275 ? 18.011 -4.073 -11.617 1.00 92.69 275 PHE A N 1
ATOM 2207 C CA . PHE A 1 275 ? 18.683 -5.336 -11.919 1.00 92.69 275 PHE A CA 1
ATOM 2208 C C . PHE A 1 275 ? 20.195 -5.147 -12.097 1.00 92.69 275 PHE A C 1
ATOM 2210 O O . PHE A 1 275 ? 20.982 -5.841 -11.450 1.00 92.69 275 PHE A O 1
ATOM 2217 N N . LYS A 1 276 ? 20.626 -4.171 -12.912 1.00 92.50 276 LYS A N 1
ATOM 2218 C CA . LYS A 1 276 ? 22.055 -3.859 -13.116 1.00 92.50 276 LYS A CA 1
ATOM 2219 C C . LYS A 1 276 ? 22.748 -3.444 -11.820 1.00 92.50 276 LYS A C 1
ATOM 2221 O O . LYS A 1 276 ? 23.900 -3.811 -11.591 1.00 92.50 276 LYS A O 1
ATOM 2226 N N . ASN A 1 277 ? 22.026 -2.749 -10.945 1.00 91.38 277 ASN A N 1
ATOM 2227 C CA . ASN A 1 277 ? 22.494 -2.349 -9.619 1.00 91.38 277 ASN A CA 1
ATOM 2228 C C . ASN A 1 277 ? 22.413 -3.474 -8.572 1.00 91.38 277 ASN A C 1
ATOM 2230 O O . ASN A 1 277 ? 22.668 -3.231 -7.392 1.00 91.38 277 ASN A O 1
ATOM 2234 N N . ARG A 1 278 ? 22.095 -4.711 -8.984 1.00 89.00 278 ARG A N 1
ATOM 2235 C CA . ARG A 1 278 ? 21.971 -5.904 -8.127 1.00 89.00 278 ARG A CA 1
ATOM 2236 C C . ARG A 1 278 ? 20.863 -5.795 -7.073 1.00 89.00 278 ARG A C 1
ATOM 2238 O O . ARG A 1 278 ? 20.856 -6.537 -6.093 1.00 89.00 278 ARG A O 1
ATOM 2245 N N . GLN A 1 279 ? 19.898 -4.904 -7.285 1.00 89.38 279 GLN A N 1
ATOM 2246 C CA . GLN A 1 279 ? 18.698 -4.738 -6.465 1.00 89.38 279 GLN A CA 1
ATOM 2247 C C . GLN A 1 279 ? 17.580 -5.639 -7.005 1.00 89.38 279 GLN A C 1
ATOM 2249 O O . GLN A 1 279 ? 16.522 -5.177 -7.422 1.00 89.38 279 GLN A O 1
ATOM 2254 N N . TYR A 1 280 ? 17.832 -6.951 -7.037 1.00 87.94 280 TYR A N 1
ATOM 2255 C CA . TYR A 1 280 ? 16.970 -7.913 -7.735 1.00 87.94 280 TYR A CA 1
ATOM 2256 C C . TYR A 1 280 ? 15.549 -8.010 -7.167 1.00 87.94 280 TYR A C 1
ATOM 2258 O O . TYR A 1 280 ? 14.614 -8.235 -7.925 1.00 87.94 280 TYR A O 1
ATOM 2266 N N . GLY A 1 281 ? 15.376 -7.831 -5.852 1.00 88.25 281 GLY A N 1
ATOM 2267 C CA . GLY A 1 281 ? 14.049 -7.821 -5.226 1.00 88.25 281 GLY A CA 1
ATOM 2268 C C . GLY A 1 281 ? 13.206 -6.641 -5.705 1.00 88.25 281 GLY A C 1
ATOM 2269 O O . GLY A 1 281 ? 12.110 -6.844 -6.213 1.00 88.25 281 GLY A O 1
ATOM 2270 N N . ASP A 1 282 ? 13.763 -5.431 -5.616 1.00 91.94 282 ASP A N 1
ATOM 2271 C CA . ASP A 1 282 ? 13.107 -4.200 -6.070 1.00 91.94 282 ASP A CA 1
ATOM 2272 C C . ASP A 1 282 ? 12.842 -4.254 -7.595 1.00 91.94 282 ASP A C 1
ATOM 2274 O O . ASP A 1 282 ? 11.797 -3.813 -8.062 1.00 91.94 282 ASP A O 1
ATOM 2278 N N . SER A 1 283 ? 13.761 -4.850 -8.371 1.00 92.88 283 SER A N 1
ATOM 2279 C CA . SER A 1 283 ? 13.604 -5.097 -9.814 1.00 92.88 283 SER A CA 1
ATOM 2280 C C . SER A 1 283 ? 12.426 -6.023 -10.129 1.00 92.88 283 SER A C 1
ATOM 2282 O O . SER A 1 283 ? 11.587 -5.681 -10.958 1.00 92.88 283 SER A O 1
ATOM 2284 N N . LEU A 1 284 ? 12.346 -7.171 -9.448 1.00 90.44 284 LEU A N 1
ATOM 2285 C CA . LEU A 1 284 ? 11.295 -8.166 -9.660 1.00 90.44 284 LEU A CA 1
ATOM 2286 C C . LEU A 1 284 ? 9.917 -7.624 -9.290 1.00 90.44 284 LEU A C 1
ATOM 2288 O O . LEU A 1 284 ? 8.951 -7.915 -9.971 1.00 90.44 284 LEU A O 1
ATOM 2292 N N . VAL A 1 285 ? 9.822 -6.852 -8.210 1.00 91.25 285 VAL A N 1
ATOM 2293 C CA . VAL A 1 285 ? 8.537 -6.356 -7.707 1.00 91.25 285 VAL A CA 1
ATOM 2294 C C . VAL A 1 285 ? 7.870 -5.369 -8.678 1.00 91.25 285 VAL A C 1
ATOM 2296 O O . VAL A 1 285 ? 6.652 -5.236 -8.646 1.00 91.25 285 VAL A O 1
ATOM 2299 N N . LEU A 1 286 ? 8.630 -4.699 -9.552 1.00 90.62 286 LEU A N 1
ATOM 2300 C CA . LEU A 1 286 ? 8.087 -3.780 -10.563 1.00 90.62 286 LEU A CA 1
ATOM 2301 C C . LEU A 1 286 ? 7.492 -4.463 -11.807 1.00 90.62 286 LEU A C 1
ATOM 2303 O O . LEU A 1 286 ? 6.874 -3.759 -12.611 1.00 90.62 286 LEU A O 1
ATOM 2307 N N . LEU A 1 287 ? 7.715 -5.769 -11.996 1.00 85.56 287 LEU A N 1
ATOM 2308 C CA . LEU A 1 287 ? 7.348 -6.533 -13.197 1.00 85.56 287 LEU A CA 1
ATOM 2309 C C . LEU A 1 287 ? 6.337 -7.638 -12.880 1.00 85.56 287 LEU A C 1
ATOM 2311 O O . LEU A 1 287 ? 5.408 -7.803 -13.701 1.00 85.56 287 LEU A O 1
#

Radius of gyration: 19.73 Å; Cα contacts (8 Å, |Δi|>4): 347; chains: 1; bounding box: 49×46×52 Å

Secondary structure (DSSP, 8-state):
----SS-HHHHIIIIIHHHS------STTB-TTSSB-HHHHHHHTT---TT--STTS-HHHHHHHHHHHHHHHHHHHHHHHH--HHHHHHHHHHTTTTS-HHHHHHHHHHHHH-HHHHHHHHHHHHHHHHHHHHHHHHHHTTPPPPSSHHHHTT-HHHHHHH-HHHHHHHIIIII-TTS--HHHHHHTT-SPTTSS-THHHHHHHHHHHHHHHHTTT--PPPPPP----GGGHHHHTTTS--GGG-TTHHHHHHHH-SSS-GGGHHHHHHHHHHHHTT-HHHHHHT-

Sequence (287 aa):
MMETYLSEYVHQVIVTNAETNVKHHGNKYVTSHLTYDWQEIEKELGGIIDDLDILDQPEVWYLTQTRVVWEVVHSAAAAVTASTSHERDNLCQLCDWVCCQHDVTKYLSWTNWEPKVGSLLAALHMTAALERALGNILLMKNQPVPFLLKDLLQTEQLKLVFNKVPIVFMQLILGSPKGFNLRNVLWHGFVTPGELSTNIVEGLVVLFASLGQELQYQAIPKRPQFCSFEKFHSELKGVFPDLTSQSEEVPDIIETSLYIPVKSRVLWTKAFELFKNRQYGDSLVLL

Solvent-accessible surface area (backbone atoms only — not comparable to full-atom values): 16066 Å² total; per-residue (Å²): 128,88,90,66,71,48,53,74,68,54,37,42,48,50,35,52,37,62,64,53,80,69,77,84,75,65,66,64,44,42,44,100,71,56,23,61,29,59,68,55,46,30,54,72,68,70,54,77,63,97,83,66,61,71,86,79,54,55,68,72,57,35,60,52,47,45,37,53,50,35,53,45,22,50,35,32,27,52,49,63,70,71,48,53,73,69,56,50,52,54,32,30,61,31,21,50,76,52,45,50,50,69,53,53,54,50,37,65,47,28,36,73,76,41,44,47,54,20,27,56,54,32,44,55,53,49,46,54,35,44,56,52,32,58,39,25,54,33,46,74,69,76,39,85,64,57,89,46,64,44,57,42,66,67,34,64,70,54,37,73,57,56,38,64,59,58,42,54,52,48,32,40,46,42,35,32,87,74,35,53,15,40,50,57,44,52,71,71,59,39,63,47,67,63,48,58,62,51,40,55,49,44,22,50,51,27,49,41,15,33,54,32,58,58,49,70,79,62,86,70,64,75,76,89,73,87,86,70,66,68,89,47,47,77,78,48,61,84,74,60,83,74,64,73,78,44,80,59,62,52,60,48,47,52,74,67,38,90,86,47,55,79,70,48,34,64,42,53,55,49,22,49,54,29,40,62,70,69,37,52,66,69,15,56,72,60,106

Organism: NCBI:txid320908